Protein AF-A0A7Y5E0G7-F1 (afdb_monomer_lite)

Radius of gyration: 19.45 Å; chains: 1; bounding box: 58×49×56 Å

pLDDT: mean 84.53, std 18.41, range [28.19, 98.31]

Sequence (297 aa):
CSSSSEESAKPGASLRPGVEDSNPAYKGTANENENAFWVAVRNGDDVGRAAAVSKLSADVAADPKNGYSHFLVGANAFMAPSEALRALANGSEPPAPAGGPTLQGVGPSFERALANLTDPFYLGFAGGLLASLELRSGNVAQGGPRLATAARNNAIATGFINVLGDFAAQDAKKALQDEYTLLEHCNGGALDHGGADADAFVAKQNAGTLKQRECYSGYHAPHGSPGLTLILADLHALNGEPAVAKAYYDALTRANDYPTWPLKPLVERRRAGEAATFGQAAAIAGTCGTCHTNALP

Structure (mmCIF, N/CA/C/O backbone):
data_AF-A0A7Y5E0G7-F1
#
_entry.id   AF-A0A7Y5E0G7-F1
#
loop_
_atom_site.group_PDB
_atom_site.id
_atom_site.type_symbol
_atom_site.label_atom_id
_atom_site.label_alt_id
_atom_site.label_comp_id
_atom_site.label_asym_id
_atom_site.label_entity_id
_atom_site.label_seq_id
_atom_site.pdbx_PDB_ins_code
_atom_site.Cartn_x
_atom_site.Cartn_y
_atom_site.Cartn_z
_atom_site.occupancy
_atom_site.B_iso_or_equiv
_atom_site.auth_seq_id
_atom_site.auth_comp_id
_atom_site.auth_asym_id
_atom_site.auth_atom_id
_atom_site.pdbx_PDB_model_num
ATOM 1 N N . CYS A 1 1 ? -38.243 -30.843 -31.686 1.00 40.97 1 CYS A N 1
ATOM 2 C CA . CYS A 1 1 ? -36.813 -31.119 -31.451 1.00 40.97 1 CYS A CA 1
ATOM 3 C C . CYS A 1 1 ? -36.092 -29.796 -31.249 1.00 40.97 1 CYS A C 1
ATOM 5 O O . CYS A 1 1 ? -35.624 -29.215 -32.216 1.00 40.97 1 CYS A O 1
ATOM 7 N N . SER A 1 2 ? -36.073 -29.300 -30.015 1.00 30.58 2 SER A N 1
ATOM 8 C CA . SER A 1 2 ? -35.317 -28.107 -29.635 1.00 30.58 2 SER A CA 1
ATOM 9 C C . SER A 1 2 ? -34.474 -28.511 -28.439 1.00 30.58 2 SER A C 1
ATOM 11 O O . SER A 1 2 ? -34.998 -28.727 -27.351 1.00 30.58 2 SER A O 1
ATOM 13 N N . SER A 1 3 ? -33.192 -28.750 -28.697 1.00 31.69 3 SER A N 1
ATOM 14 C CA . SER A 1 3 ? -32.188 -29.059 -27.689 1.00 31.69 3 SER A CA 1
ATOM 15 C C . SER A 1 3 ? -31.701 -27.752 -27.074 1.00 31.69 3 SER A C 1
ATOM 17 O O . SER A 1 3 ? -30.876 -27.056 -27.665 1.00 31.69 3 SER A O 1
ATOM 19 N N . SER A 1 4 ? -32.226 -27.419 -25.902 1.00 31.28 4 SER A N 1
ATOM 20 C CA . SER A 1 4 ? -31.629 -26.425 -25.015 1.00 31.28 4 SER A CA 1
ATOM 21 C C . SER A 1 4 ? -30.492 -27.111 -24.263 1.00 31.28 4 SER A C 1
ATOM 23 O O . SER A 1 4 ? -30.737 -27.915 -23.367 1.00 31.28 4 SER A O 1
ATOM 25 N N . SER A 1 5 ? -29.251 -26.856 -24.666 1.00 31.83 5 SER A N 1
ATOM 26 C CA . SER A 1 5 ? -28.075 -27.209 -23.877 1.00 31.83 5 SER A CA 1
ATOM 27 C C . SER A 1 5 ? -27.916 -26.177 -22.763 1.00 31.83 5 SER A C 1
ATOM 29 O O . SER A 1 5 ? -27.402 -25.083 -22.994 1.00 31.83 5 SER A O 1
ATOM 31 N N . GLU A 1 6 ? -28.394 -26.521 -21.568 1.00 31.77 6 GLU A N 1
ATOM 32 C CA . GLU A 1 6 ? -27.969 -25.883 -20.324 1.00 31.77 6 GLU A CA 1
ATOM 33 C C . GLU A 1 6 ? -26.486 -26.198 -20.121 1.00 31.77 6 GLU A C 1
ATOM 35 O O . GLU A 1 6 ? -26.098 -27.284 -19.688 1.00 31.77 6 GLU A O 1
ATOM 40 N N . GLU A 1 7 ? -25.638 -25.245 -20.492 1.00 30.62 7 GLU A N 1
ATOM 41 C CA . GLU A 1 7 ? -24.231 -25.251 -20.131 1.00 30.62 7 GLU A CA 1
ATOM 42 C C . GLU A 1 7 ? -24.148 -24.856 -18.653 1.00 30.62 7 GLU A C 1
ATOM 44 O O . GLU A 1 7 ? -24.124 -23.687 -18.273 1.00 30.62 7 GLU A O 1
ATOM 49 N N . SER A 1 8 ? -24.207 -25.869 -17.792 1.00 31.47 8 SER A N 1
ATOM 50 C CA . SER A 1 8 ? -23.965 -25.749 -16.362 1.00 31.47 8 SER A CA 1
ATOM 51 C C . SER A 1 8 ? -22.568 -25.166 -16.138 1.00 31.47 8 SER A C 1
ATOM 53 O O . SER A 1 8 ? -21.565 -25.880 -16.231 1.00 31.47 8 SER A O 1
ATOM 55 N N . ALA A 1 9 ? -22.504 -23.866 -15.847 1.00 32.00 9 ALA A N 1
ATOM 56 C CA . ALA A 1 9 ? -21.306 -23.212 -15.350 1.00 32.00 9 ALA A CA 1
ATOM 57 C C . ALA A 1 9 ? -20.870 -23.929 -14.0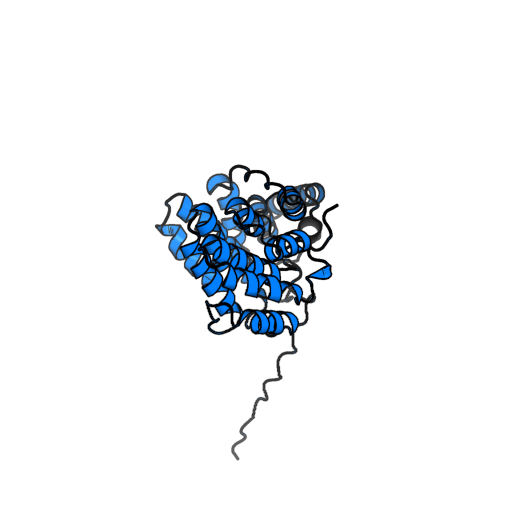66 1.00 32.00 9 ALA A C 1
ATOM 59 O O . ALA A 1 9 ? -21.555 -23.881 -13.041 1.00 32.00 9 ALA A O 1
ATOM 60 N N . LYS A 1 10 ? -19.742 -24.642 -14.131 1.00 29.70 10 LYS A N 1
ATOM 61 C CA . LYS A 1 10 ? -19.104 -25.199 -12.937 1.00 29.70 10 LYS A CA 1
ATOM 62 C C . LYS A 1 10 ? -18.839 -24.047 -11.958 1.00 29.70 10 LYS A C 1
ATOM 64 O O . LYS A 1 10 ? -18.260 -23.046 -12.382 1.00 29.70 10 LYS A O 1
ATOM 69 N N . PRO A 1 11 ? -19.197 -24.177 -10.669 1.00 34.06 11 PRO A N 1
ATOM 70 C CA . PRO A 1 11 ? -18.754 -23.230 -9.659 1.00 34.06 11 PRO A CA 1
ATOM 71 C C . PRO A 1 11 ? -17.226 -23.232 -9.670 1.00 34.06 11 PRO A C 1
ATOM 73 O O . PRO A 1 11 ? -16.612 -24.285 -9.476 1.00 34.06 11 PRO A O 1
ATOM 76 N N . GLY A 1 12 ? -16.616 -22.083 -9.965 1.00 32.66 12 GLY A N 1
ATOM 77 C CA . GLY A 1 12 ? -15.171 -21.918 -9.855 1.00 32.66 12 GLY A CA 1
ATOM 78 C C . GLY A 1 12 ? -14.743 -22.328 -8.450 1.00 32.66 12 GLY A C 1
ATOM 79 O O . GLY A 1 12 ? -15.331 -21.874 -7.468 1.00 32.66 12 GLY A O 1
ATOM 80 N N . ALA A 1 13 ? -13.783 -23.248 -8.357 1.00 32.06 13 ALA A N 1
ATOM 81 C CA . ALA A 1 13 ? -13.246 -23.688 -7.080 1.00 32.06 13 ALA A CA 1
ATOM 82 C C . ALA A 1 13 ? -12.794 -22.463 -6.269 1.00 32.06 13 ALA A C 1
ATOM 84 O O . ALA A 1 13 ? -12.098 -21.594 -6.790 1.00 32.06 13 ALA A O 1
ATOM 85 N N . SER A 1 14 ? -13.221 -22.393 -5.007 1.00 34.00 14 SER A N 1
ATOM 86 C CA . SER A 1 14 ? -12.780 -21.372 -4.057 1.00 34.00 14 SER A CA 1
ATOM 87 C C . SER A 1 14 ? -11.256 -21.434 -3.939 1.00 34.00 14 SER A C 1
ATOM 89 O O . SER A 1 14 ? -10.698 -22.437 -3.487 1.00 34.00 14 SER A O 1
ATOM 91 N N . LEU A 1 15 ? -10.589 -20.380 -4.412 1.00 33.72 15 LEU A N 1
ATOM 92 C CA . LEU A 1 15 ? -9.141 -20.235 -4.335 1.00 33.72 15 LEU A CA 1
ATOM 93 C C . LEU A 1 15 ? -8.769 -19.934 -2.880 1.00 33.72 15 LEU A C 1
ATOM 95 O O . LEU A 1 15 ? -9.130 -18.892 -2.336 1.00 33.72 15 LEU A O 1
ATOM 99 N N . ARG A 1 16 ? -8.078 -20.880 -2.237 1.00 28.19 16 ARG A N 1
ATOM 100 C CA . ARG A 1 16 ? -7.470 -20.696 -0.913 1.00 28.19 16 ARG A CA 1
ATOM 101 C C . ARG A 1 16 ? -6.104 -19.994 -1.024 1.00 28.19 16 ARG A C 1
ATOM 103 O O . ARG A 1 16 ? -5.467 -20.085 -2.072 1.00 28.19 16 ARG A O 1
ATOM 110 N N . PRO A 1 17 ? -5.619 -19.359 0.061 1.00 32.94 17 PRO A N 1
ATOM 111 C CA . PRO A 1 17 ? -4.359 -18.616 0.071 1.00 32.94 17 PRO A CA 1
ATOM 112 C C . PRO A 1 17 ? -3.142 -19.508 -0.198 1.00 32.94 17 PRO A C 1
ATOM 114 O O . PRO A 1 17 ? -3.020 -20.588 0.381 1.00 32.94 17 PRO A O 1
ATOM 117 N N . GLY A 1 18 ? -2.216 -19.017 -1.027 1.00 36.19 18 GLY A N 1
ATOM 118 C CA . GLY A 1 18 ? -0.882 -19.602 -1.208 1.00 36.19 18 GLY A CA 1
ATOM 119 C C . GLY A 1 18 ? -0.670 -20.444 -2.468 1.00 36.19 18 GLY A C 1
ATOM 120 O O . GLY A 1 18 ? 0.397 -21.035 -2.607 1.00 36.19 18 GLY A O 1
ATOM 121 N N . VAL A 1 19 ? -1.631 -20.496 -3.392 1.00 35.94 19 VAL A N 1
ATOM 122 C CA . VAL A 1 19 ? -1.487 -21.251 -4.644 1.00 35.94 19 VAL A CA 1
ATOM 123 C C . VAL A 1 19 ? -1.856 -20.337 -5.816 1.00 35.94 19 VAL A C 1
ATOM 125 O O . VAL A 1 19 ? -2.995 -19.901 -5.924 1.00 35.94 19 VAL A O 1
ATOM 128 N N . GLU A 1 20 ? -0.860 -20.046 -6.661 1.00 45.62 20 GLU A N 1
ATOM 129 C CA . GLU A 1 20 ? -0.993 -19.483 -8.018 1.00 45.62 20 GLU A CA 1
ATOM 130 C C . GLU A 1 20 ? -1.341 -17.983 -8.155 1.00 45.62 20 GLU A C 1
ATOM 132 O O . GLU A 1 20 ? -2.314 -17.609 -8.807 1.00 45.62 20 GLU A O 1
ATOM 137 N N . ASP A 1 21 ? -0.448 -17.091 -7.700 1.00 43.22 21 ASP A N 1
ATOM 138 C CA . ASP A 1 21 ? -0.336 -15.764 -8.351 1.00 43.22 21 ASP A CA 1
ATOM 139 C C . ASP A 1 21 ? 0.195 -15.888 -9.800 1.00 43.22 21 ASP A C 1
ATOM 141 O O . ASP A 1 21 ? 0.066 -14.971 -10.605 1.00 43.22 21 ASP A O 1
ATOM 145 N N . SER A 1 22 ? 0.723 -17.054 -10.180 1.00 40.03 22 SER A N 1
ATOM 146 C CA . SER A 1 22 ? 1.105 -17.404 -11.544 1.00 40.03 22 SER A CA 1
ATOM 147 C C . SER A 1 22 ? 0.057 -18.310 -12.189 1.00 40.03 22 SER A C 1
ATOM 149 O O . SER A 1 22 ? 0.228 -19.525 -12.285 1.00 40.03 22 SER A O 1
ATOM 151 N N . ASN A 1 23 ? -1.022 -17.728 -12.717 1.00 41.25 23 ASN A N 1
ATOM 152 C CA . ASN A 1 23 ? -1.703 -18.407 -13.819 1.00 41.25 23 ASN A CA 1
ATOM 153 C C . ASN A 1 23 ? -0.633 -18.660 -14.905 1.00 41.25 23 ASN A C 1
ATOM 155 O O . ASN A 1 23 ? -0.034 -17.690 -15.378 1.00 41.25 23 ASN A O 1
ATOM 159 N N . PRO A 1 24 ? -0.386 -19.912 -15.329 1.00 40.03 24 PRO A N 1
ATOM 160 C CA . PRO A 1 24 ? 0.616 -20.219 -16.350 1.00 40.03 24 PRO A CA 1
ATOM 161 C C . PRO A 1 24 ? 0.327 -19.552 -17.710 1.00 40.03 24 PRO A C 1
ATOM 163 O O . PRO A 1 24 ? 1.183 -19.560 -18.592 1.00 40.03 24 PRO A O 1
ATOM 166 N N . ALA A 1 25 ? -0.864 -18.968 -17.894 1.00 40.19 25 ALA A N 1
ATOM 167 C CA . ALA A 1 25 ? -1.229 -18.170 -19.059 1.00 40.19 25 ALA A CA 1
ATOM 168 C C . ALA A 1 25 ? -0.694 -16.723 -19.042 1.00 40.19 25 ALA A C 1
ATOM 170 O O . ALA A 1 25 ? -0.706 -16.077 -20.093 1.00 40.19 25 ALA A O 1
ATOM 171 N N . TYR A 1 26 ? -0.237 -16.192 -17.901 1.00 43.31 26 TYR A N 1
ATOM 172 C CA . TYR A 1 26 ? 0.375 -14.861 -17.855 1.00 43.31 26 TYR A CA 1
ATOM 173 C C . TYR A 1 26 ? 1.854 -14.967 -18.238 1.00 43.31 26 TYR A C 1
ATOM 175 O O . TYR A 1 26 ? 2.610 -15.756 -17.674 1.00 43.31 26 TYR A O 1
ATOM 183 N N . LYS A 1 27 ? 2.268 -14.214 -19.268 1.00 33.19 27 LYS A N 1
ATOM 184 C CA . LYS A 1 27 ? 3.644 -14.270 -19.770 1.00 33.19 27 LYS A CA 1
ATOM 185 C C . LYS A 1 27 ? 4.561 -13.543 -18.803 1.00 33.19 27 LYS A C 1
ATOM 187 O O . LYS A 1 27 ? 4.462 -12.325 -18.700 1.00 33.19 27 LYS A O 1
ATOM 192 N N . GLY A 1 28 ? 5.468 -14.311 -18.212 1.00 38.25 28 GLY A N 1
ATOM 193 C CA . GLY A 1 28 ? 6.559 -13.901 -17.339 1.00 38.25 28 GLY A CA 1
ATOM 194 C C . GLY A 1 28 ? 7.007 -15.118 -16.555 1.00 38.25 28 GLY A C 1
ATOM 195 O O . GLY A 1 28 ? 6.319 -15.538 -15.632 1.00 38.25 28 GLY A O 1
ATOM 196 N N . THR A 1 29 ? 8.090 -15.768 -16.967 1.00 41.09 29 THR A N 1
ATOM 197 C CA . THR A 1 29 ? 8.621 -16.887 -16.189 1.00 41.09 29 THR A CA 1
ATOM 198 C C . THR A 1 29 ? 9.188 -16.297 -14.909 1.00 41.09 29 THR A C 1
ATOM 200 O O . THR A 1 29 ? 10.261 -15.704 -14.977 1.00 41.09 29 THR A O 1
ATOM 203 N N . ALA A 1 30 ? 8.487 -16.448 -13.780 1.00 53.97 30 ALA A N 1
ATOM 204 C CA . ALA A 1 30 ? 9.026 -16.068 -12.481 1.00 53.97 30 ALA A CA 1
ATOM 205 C C . ALA A 1 30 ? 10.389 -16.746 -12.319 1.00 53.97 30 ALA A C 1
ATOM 207 O O . ALA A 1 30 ? 10.479 -17.973 -12.197 1.00 53.97 30 ALA A O 1
ATOM 208 N N . ASN A 1 31 ? 11.454 -15.959 -12.435 1.00 71.19 31 ASN A N 1
ATOM 209 C CA . ASN A 1 31 ? 12.806 -16.479 -12.376 1.00 71.19 31 ASN A CA 1
ATOM 210 C C . ASN A 1 31 ? 13.272 -16.536 -10.911 1.00 71.19 31 ASN A C 1
ATOM 212 O O . ASN A 1 31 ? 12.632 -16.006 -9.997 1.00 71.19 31 ASN A O 1
ATOM 216 N N . GLU A 1 32 ? 14.390 -17.211 -10.659 1.00 84.38 32 GLU A N 1
ATOM 217 C CA . GLU A 1 32 ? 14.918 -17.368 -9.299 1.00 84.38 32 GLU A CA 1
ATOM 218 C C . GLU A 1 32 ? 15.175 -16.029 -8.581 1.00 84.38 32 GLU A C 1
ATOM 220 O O . GLU A 1 32 ? 15.053 -15.956 -7.356 1.00 84.38 32 GLU A O 1
ATOM 225 N N . ASN A 1 33 ? 15.471 -14.960 -9.330 1.00 88.56 33 ASN A N 1
ATOM 226 C CA . ASN A 1 33 ? 15.770 -13.636 -8.792 1.00 88.56 33 ASN A CA 1
ATOM 227 C C . ASN A 1 33 ? 14.502 -12.908 -8.337 1.00 88.56 33 ASN A C 1
ATOM 229 O O . ASN A 1 33 ? 14.512 -12.280 -7.278 1.00 88.56 33 ASN A O 1
ATOM 233 N N . GLU A 1 34 ? 13.399 -13.036 -9.078 1.00 87.00 34 GLU A N 1
ATOM 234 C CA . GLU A 1 34 ? 12.088 -12.520 -8.667 1.00 87.00 34 GLU A CA 1
ATOM 235 C C . GLU A 1 34 ? 11.616 -13.198 -7.379 1.00 87.00 34 GLU A C 1
ATOM 237 O O . GLU A 1 34 ? 11.171 -12.542 -6.435 1.00 87.00 34 GLU A O 1
ATOM 242 N N . ASN A 1 35 ? 11.775 -14.521 -7.303 1.00 84.06 35 ASN A N 1
ATOM 243 C CA . ASN A 1 35 ? 11.440 -15.266 -6.100 1.00 84.06 35 ASN A CA 1
ATOM 244 C C . ASN A 1 35 ? 12.308 -14.836 -4.907 1.00 84.06 35 ASN A C 1
ATOM 246 O O . ASN A 1 35 ? 11.783 -14.594 -3.820 1.00 84.06 35 ASN A O 1
ATOM 250 N N . ALA A 1 36 ? 13.623 -14.696 -5.109 1.00 87.69 36 ALA A N 1
ATOM 251 C CA . ALA A 1 36 ? 14.543 -14.221 -4.078 1.00 87.69 36 ALA A CA 1
ATOM 252 C C . ALA A 1 36 ? 14.176 -12.814 -3.580 1.00 87.69 36 ALA A C 1
ATOM 254 O O . ALA A 1 36 ? 14.232 -12.562 -2.376 1.00 87.69 36 ALA A O 1
ATOM 255 N N . PHE A 1 37 ? 13.749 -11.924 -4.480 1.00 90.88 37 PHE A N 1
ATOM 256 C CA . PHE A 1 37 ? 13.280 -10.587 -4.128 1.00 90.88 37 PHE A CA 1
ATOM 257 C C . PHE A 1 37 ? 12.079 -10.646 -3.183 1.00 90.88 37 PHE A C 1
ATOM 259 O O . PHE A 1 37 ? 12.126 -10.073 -2.095 1.00 90.88 37 PHE A O 1
ATOM 266 N N . TRP A 1 38 ? 11.025 -11.378 -3.552 1.00 86.25 38 TRP A N 1
ATOM 267 C CA . TRP A 1 38 ? 9.823 -11.464 -2.722 1.00 86.25 38 TRP A CA 1
ATOM 268 C C . TRP A 1 38 ? 10.070 -12.185 -1.400 1.00 86.25 38 TRP A C 1
ATOM 270 O O . TRP A 1 38 ? 9.574 -11.738 -0.372 1.00 86.25 38 TRP A O 1
ATOM 280 N N . VAL A 1 39 ? 10.880 -13.248 -1.385 1.00 85.25 39 VAL A N 1
ATOM 281 C CA . VAL A 1 39 ? 11.303 -13.901 -0.135 1.00 85.25 39 VAL A CA 1
ATOM 282 C C . VAL A 1 39 ? 11.994 -12.901 0.792 1.00 85.25 39 VAL A C 1
ATOM 284 O O . VAL A 1 39 ? 11.659 -12.840 1.974 1.00 85.25 39 VAL A O 1
ATOM 287 N N . ALA A 1 40 ? 12.917 -12.093 0.269 1.00 88.75 40 ALA A N 1
ATOM 288 C CA . ALA A 1 40 ? 13.620 -11.101 1.070 1.00 88.75 40 ALA A CA 1
ATOM 289 C C . ALA A 1 40 ? 12.685 -9.999 1.591 1.00 88.75 40 ALA A C 1
ATOM 291 O O . ALA A 1 40 ? 12.749 -9.661 2.773 1.00 88.75 40 ALA A O 1
ATOM 292 N N . VAL A 1 41 ? 11.768 -9.501 0.749 1.00 86.50 41 VAL A N 1
ATOM 293 C CA . VAL A 1 41 ? 10.724 -8.546 1.156 1.00 86.50 41 VAL A CA 1
ATOM 294 C C . VAL A 1 41 ? 9.896 -9.115 2.305 1.00 86.50 41 VAL A C 1
ATOM 296 O O . VAL A 1 41 ? 9.757 -8.453 3.323 1.00 86.50 41 VAL A O 1
ATOM 299 N N . ARG A 1 42 ? 9.394 -10.350 2.191 1.00 84.62 42 ARG A N 1
ATOM 300 C CA . ARG A 1 42 ? 8.551 -10.954 3.234 1.00 84.62 42 ARG A CA 1
ATOM 301 C C . ARG A 1 42 ? 9.285 -11.215 4.547 1.00 84.62 42 ARG A C 1
ATOM 303 O O . ARG A 1 42 ? 8.666 -11.225 5.609 1.00 84.62 42 ARG A O 1
ATOM 310 N N . ASN A 1 43 ? 10.588 -11.455 4.475 1.00 84.19 43 ASN A N 1
ATOM 311 C CA . ASN A 1 43 ? 11.415 -11.742 5.641 1.00 84.19 43 ASN A CA 1
ATOM 312 C C . ASN A 1 43 ? 11.979 -10.478 6.306 1.00 84.19 43 ASN A C 1
ATOM 314 O O . ASN A 1 43 ? 12.699 -10.599 7.296 1.00 84.19 43 ASN A O 1
ATOM 318 N N . GLY A 1 44 ? 11.710 -9.288 5.761 1.00 85.50 44 GLY A N 1
ATOM 319 C CA . GLY A 1 44 ? 12.366 -8.060 6.200 1.00 85.50 44 GLY A CA 1
ATOM 320 C C . GLY A 1 44 ? 13.897 -8.105 6.053 1.00 85.50 44 GLY A C 1
ATOM 321 O O . GLY A 1 44 ? 14.624 -7.515 6.860 1.00 85.50 44 GLY A O 1
ATOM 322 N N . ASP A 1 45 ? 14.396 -8.858 5.066 1.00 89.50 45 ASP A N 1
ATOM 323 C CA . ASP A 1 45 ? 15.821 -9.048 4.781 1.00 89.50 45 ASP A CA 1
ATOM 324 C C . ASP A 1 45 ? 16.295 -8.005 3.762 1.00 89.50 45 ASP A C 1
ATOM 326 O O . ASP A 1 45 ? 16.344 -8.243 2.553 1.00 89.50 45 ASP A O 1
ATOM 330 N N . ASP A 1 46 ? 16.639 -6.814 4.255 1.00 90.19 46 ASP A N 1
ATOM 331 C CA . ASP A 1 46 ? 17.085 -5.705 3.404 1.00 90.19 46 ASP A CA 1
ATOM 332 C C . ASP A 1 46 ? 18.370 -6.040 2.617 1.00 90.19 46 ASP A C 1
ATOM 334 O O . ASP A 1 46 ? 18.532 -5.580 1.483 1.00 90.19 46 ASP A O 1
ATOM 338 N N . VAL A 1 47 ? 19.256 -6.882 3.169 1.00 94.00 47 VAL A N 1
ATOM 339 C CA . VAL A 1 47 ? 20.493 -7.326 2.500 1.00 94.00 47 VAL A CA 1
ATOM 340 C C . VAL A 1 47 ? 20.166 -8.290 1.363 1.00 94.00 47 VAL A C 1
ATOM 342 O O . VAL A 1 47 ? 20.627 -8.095 0.235 1.00 94.00 47 VAL A O 1
ATOM 345 N N . GLY A 1 48 ? 19.332 -9.298 1.627 1.00 94.06 48 GLY A N 1
ATOM 346 C CA . GLY A 1 48 ? 18.838 -10.225 0.613 1.00 94.06 48 GLY A CA 1
ATOM 347 C C . GLY A 1 48 ? 18.056 -9.513 -0.489 1.00 94.06 48 GLY A C 1
ATOM 348 O O . GLY A 1 48 ? 18.241 -9.817 -1.669 1.00 94.06 48 GLY A O 1
ATOM 349 N N . ARG A 1 49 ? 17.257 -8.499 -0.135 1.00 92.75 49 ARG A N 1
ATOM 350 C CA . ARG A 1 49 ? 16.498 -7.687 -1.095 1.00 92.75 49 ARG A CA 1
ATOM 351 C C . ARG A 1 49 ? 17.438 -6.911 -2.011 1.00 92.75 49 ARG A C 1
ATOM 353 O O . ARG A 1 49 ? 17.280 -6.976 -3.227 1.00 92.75 49 ARG A O 1
ATOM 360 N N . ALA A 1 50 ? 18.455 -6.246 -1.460 1.00 95.00 50 ALA A N 1
ATOM 361 C CA . ALA A 1 50 ? 19.466 -5.549 -2.256 1.00 95.00 50 ALA A CA 1
ATOM 362 C C . ALA A 1 50 ? 20.233 -6.506 -3.190 1.00 95.00 50 ALA A C 1
ATOM 364 O O . ALA A 1 50 ? 20.457 -6.188 -4.361 1.00 95.00 50 ALA A O 1
ATOM 365 N N . ALA A 1 51 ? 20.582 -7.703 -2.707 1.00 96.88 51 ALA A N 1
ATOM 366 C CA . ALA A 1 51 ? 21.222 -8.731 -3.524 1.00 96.88 51 ALA A CA 1
ATOM 367 C C . ALA A 1 51 ? 20.312 -9.207 -4.671 1.00 96.88 51 ALA A C 1
ATOM 369 O O . ALA A 1 51 ? 20.774 -9.330 -5.807 1.00 96.88 51 ALA A O 1
ATOM 370 N N . ALA A 1 52 ? 19.021 -9.422 -4.408 1.00 95.38 52 ALA A N 1
ATOM 371 C CA . ALA A 1 52 ? 18.047 -9.796 -5.429 1.00 95.38 52 ALA A CA 1
ATOM 372 C C . ALA A 1 52 ? 17.862 -8.691 -6.484 1.00 95.38 52 ALA A C 1
ATOM 374 O O . ALA A 1 52 ? 17.882 -8.985 -7.676 1.00 95.38 52 ALA A O 1
ATOM 375 N N . VAL A 1 53 ? 17.782 -7.416 -6.081 1.00 96.19 53 VAL A N 1
ATOM 376 C CA . VAL A 1 53 ? 17.693 -6.269 -7.010 1.00 96.19 53 VAL A CA 1
ATOM 377 C C . VAL A 1 53 ? 18.923 -6.165 -7.914 1.00 96.19 53 VAL A C 1
ATOM 379 O O . VAL A 1 53 ? 18.788 -5.860 -9.100 1.00 96.19 53 VAL A O 1
ATOM 382 N N . SER A 1 54 ? 20.117 -6.454 -7.389 1.00 97.69 54 SER A N 1
ATOM 383 C CA . SER A 1 54 ? 21.345 -6.496 -8.194 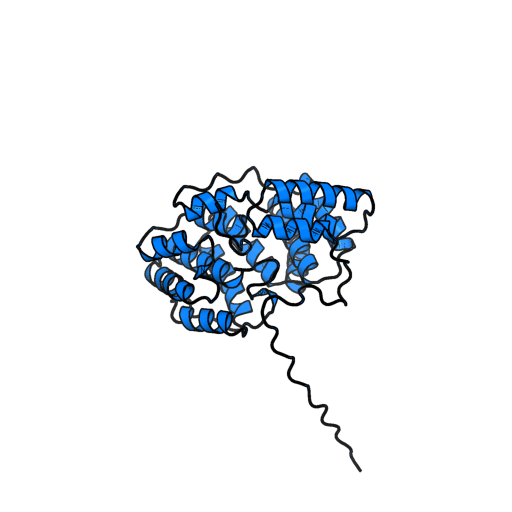1.00 97.69 54 SER A CA 1
ATOM 384 C C . SER A 1 54 ? 21.257 -7.554 -9.300 1.00 97.69 54 SER A C 1
ATOM 386 O O . SER A 1 54 ? 21.550 -7.271 -10.463 1.00 97.69 54 SER A O 1
ATOM 388 N N . LYS A 1 55 ? 20.753 -8.751 -8.972 1.00 97.00 55 LYS A N 1
ATOM 389 C CA . LYS A 1 55 ? 20.535 -9.817 -9.958 1.00 97.00 55 LYS A CA 1
ATOM 390 C C . LYS A 1 55 ? 19.430 -9.473 -10.961 1.00 97.00 55 LYS A C 1
ATOM 392 O O . LYS A 1 55 ? 19.640 -9.634 -12.155 1.00 97.00 55 LYS A O 1
ATOM 397 N N . LEU A 1 56 ? 18.309 -8.904 -10.513 1.00 95.38 56 LEU A N 1
ATOM 398 C CA . LEU A 1 56 ? 17.240 -8.425 -11.402 1.00 95.38 56 LEU A CA 1
ATOM 399 C C . LEU A 1 56 ? 17.741 -7.338 -12.368 1.00 95.38 56 LEU A C 1
ATOM 401 O O . LEU A 1 56 ? 17.340 -7.298 -13.528 1.00 95.38 56 LEU A O 1
ATOM 405 N N . SER A 1 57 ? 18.655 -6.475 -11.922 1.00 96.75 57 SER A N 1
ATOM 406 C CA . SER A 1 57 ? 19.298 -5.480 -12.791 1.00 96.75 57 SER A CA 1
ATOM 407 C C . SER A 1 57 ? 20.200 -6.135 -13.843 1.00 96.75 57 SER A C 1
ATOM 409 O O . SER A 1 57 ? 20.242 -5.678 -14.985 1.00 96.75 57 SER A O 1
ATOM 411 N N . ALA A 1 58 ? 20.890 -7.225 -13.490 1.00 97.00 58 ALA A N 1
ATOM 412 C CA . ALA A 1 58 ? 21.639 -8.029 -14.453 1.00 97.00 58 ALA A CA 1
ATOM 413 C C . ALA A 1 58 ? 20.707 -8.731 -15.458 1.00 97.00 58 ALA A C 1
ATOM 415 O O . ALA A 1 58 ? 21.019 -8.745 -16.648 1.00 97.00 58 ALA A O 1
ATOM 416 N N . ASP A 1 59 ? 19.540 -9.217 -15.019 1.00 93.50 59 ASP A N 1
ATOM 417 C CA . ASP A 1 59 ? 18.517 -9.777 -15.912 1.00 93.50 59 ASP A CA 1
ATOM 418 C C . ASP A 1 59 ? 18.030 -8.733 -16.924 1.00 93.50 59 ASP A C 1
ATOM 420 O O . ASP A 1 59 ? 17.934 -9.035 -18.108 1.00 93.50 59 ASP A O 1
ATOM 424 N N . VAL A 1 60 ? 17.785 -7.492 -16.486 1.00 94.81 60 VAL A N 1
ATOM 425 C CA . VAL A 1 60 ? 17.417 -6.371 -17.371 1.00 94.81 60 VAL A CA 1
ATOM 426 C C . VAL A 1 60 ? 18.516 -6.070 -18.395 1.00 94.81 60 VAL A C 1
ATOM 428 O O . VAL A 1 60 ? 18.223 -5.773 -19.553 1.00 94.81 60 VAL A O 1
ATOM 431 N N . ALA A 1 61 ? 19.786 -6.128 -17.987 1.00 95.88 61 ALA A N 1
ATOM 432 C CA . ALA A 1 61 ? 20.907 -5.899 -18.895 1.00 95.88 61 ALA A CA 1
ATOM 433 C C . ALA A 1 61 ? 21.059 -7.028 -19.930 1.00 95.88 61 ALA A C 1
ATOM 435 O O . ALA A 1 61 ? 21.409 -6.759 -21.079 1.00 95.88 61 ALA A O 1
ATOM 436 N N . ALA A 1 62 ? 20.795 -8.275 -19.530 1.00 95.06 62 ALA A N 1
ATOM 437 C CA . ALA A 1 62 ? 20.873 -9.449 -20.396 1.00 95.06 62 ALA A CA 1
ATOM 438 C C . ALA A 1 62 ? 19.666 -9.568 -21.342 1.00 95.06 62 ALA A C 1
ATOM 440 O O . ALA A 1 62 ? 19.833 -9.897 -22.517 1.00 95.06 62 ALA A O 1
ATOM 441 N N . ASP A 1 63 ? 18.465 -9.270 -20.847 1.00 93.75 63 ASP A N 1
ATOM 442 C CA . ASP A 1 63 ? 17.222 -9.237 -21.610 1.00 93.75 63 ASP A CA 1
ATOM 443 C C . ASP A 1 63 ? 16.421 -7.956 -21.305 1.00 93.75 63 ASP A C 1
ATOM 445 O O . ASP A 1 63 ? 15.590 -7.923 -20.391 1.00 93.75 63 ASP A O 1
ATOM 449 N N . PRO A 1 64 ? 16.585 -6.904 -22.129 1.00 93.25 64 PRO A N 1
ATOM 450 C CA . PRO A 1 64 ? 15.830 -5.658 -21.992 1.00 93.25 64 PRO A CA 1
ATOM 451 C C . PRO A 1 64 ? 14.313 -5.790 -22.215 1.00 93.25 64 PRO A C 1
ATOM 453 O O . PRO A 1 64 ? 13.589 -4.797 -22.112 1.00 93.25 64 PRO A O 1
ATOM 456 N N . LYS A 1 65 ? 13.815 -6.974 -22.598 1.00 92.94 65 LYS A N 1
ATOM 457 C CA . LYS A 1 65 ? 12.380 -7.271 -22.705 1.00 92.94 65 LYS A CA 1
ATOM 458 C C . LYS A 1 65 ? 11.833 -7.967 -21.463 1.00 92.94 65 LYS A C 1
ATOM 460 O O . LYS A 1 65 ? 10.629 -8.216 -21.410 1.00 92.94 65 LYS A O 1
ATOM 465 N N . ASN A 1 66 ? 12.656 -8.244 -20.452 1.00 90.19 66 ASN A N 1
ATOM 466 C CA . ASN A 1 66 ? 12.179 -8.808 -19.198 1.00 90.19 66 ASN A CA 1
ATOM 467 C C . ASN A 1 66 ? 11.389 -7.754 -18.394 1.00 90.19 66 ASN A C 1
ATOM 469 O O . ASN A 1 66 ? 11.931 -7.005 -17.575 1.00 90.19 66 ASN A O 1
ATOM 473 N N . GLY A 1 67 ? 10.081 -7.687 -18.657 1.00 91.44 67 GLY A N 1
ATOM 474 C CA . GLY A 1 67 ? 9.172 -6.721 -18.041 1.00 91.44 67 GLY A CA 1
ATOM 475 C C . GLY A 1 67 ? 9.048 -6.864 -16.521 1.00 91.44 67 GLY A C 1
ATOM 476 O O . GLY A 1 67 ? 8.879 -5.854 -15.839 1.00 91.44 67 GLY A O 1
ATOM 477 N N . TYR A 1 68 ? 9.184 -8.079 -15.984 1.00 89.75 68 TYR A N 1
ATOM 478 C CA . TYR A 1 68 ? 9.093 -8.342 -14.544 1.00 89.75 68 TYR A CA 1
ATOM 479 C C . TYR A 1 68 ? 10.313 -7.809 -13.802 1.00 89.75 68 TYR A C 1
ATOM 481 O O . TYR A 1 68 ? 10.157 -7.063 -12.834 1.00 89.75 68 TYR A O 1
ATOM 489 N N . SER A 1 69 ? 11.522 -8.082 -14.298 1.00 93.06 69 SER A N 1
ATOM 490 C CA . SER A 1 69 ? 12.737 -7.518 -13.702 1.00 93.06 69 SER A CA 1
ATOM 491 C C . SER A 1 69 ? 12.748 -5.992 -13.786 1.00 93.06 69 SER A C 1
ATOM 493 O O . SER A 1 69 ? 13.075 -5.327 -12.803 1.00 93.06 69 SER A O 1
ATOM 495 N N . HIS A 1 70 ?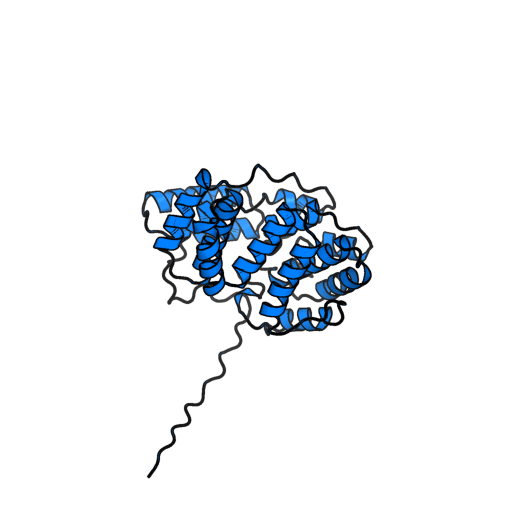 12.297 -5.416 -14.907 1.00 95.12 70 HIS A N 1
ATOM 496 C CA . HIS A 1 70 ? 12.100 -3.970 -15.020 1.00 95.12 70 HIS A CA 1
ATOM 497 C C . HIS A 1 70 ? 11.127 -3.423 -13.967 1.00 95.12 70 HIS A C 1
ATOM 499 O O . HIS A 1 70 ? 11.423 -2.411 -13.325 1.00 95.12 70 HIS A O 1
ATOM 505 N N . PHE A 1 71 ? 9.990 -4.094 -13.762 1.00 94.31 71 PHE A N 1
ATOM 506 C CA . PHE A 1 71 ? 9.026 -3.712 -12.737 1.00 94.31 71 PHE A CA 1
ATOM 507 C C . PHE A 1 71 ? 9.634 -3.767 -11.336 1.00 94.31 71 PHE A C 1
ATOM 509 O O . PHE A 1 71 ? 9.569 -2.767 -10.629 1.00 94.31 71 PHE A O 1
ATOM 516 N N . LEU A 1 72 ? 10.241 -4.887 -10.935 1.00 93.31 72 LEU A N 1
ATOM 517 C CA . LEU A 1 72 ? 10.744 -5.070 -9.571 1.00 93.31 72 LEU A CA 1
ATOM 518 C C . LEU A 1 72 ? 11.919 -4.141 -9.248 1.00 93.31 72 LEU A C 1
ATOM 520 O O . LEU A 1 72 ? 11.973 -3.596 -8.146 1.00 93.31 72 LEU A O 1
ATOM 524 N N . VAL A 1 73 ? 12.813 -3.885 -10.210 1.00 95.12 73 VAL A N 1
ATOM 525 C CA . VAL A 1 73 ? 13.889 -2.891 -10.049 1.00 95.12 73 VAL A CA 1
ATOM 526 C C . VAL A 1 73 ? 13.306 -1.496 -9.803 1.00 95.12 73 VAL A C 1
ATOM 528 O O . VAL A 1 73 ? 13.763 -0.793 -8.903 1.00 95.12 73 VAL A O 1
ATOM 531 N N . GLY A 1 74 ? 12.276 -1.096 -10.559 1.00 94.62 74 GLY A N 1
ATOM 532 C CA . GLY A 1 74 ? 11.593 0.186 -10.356 1.00 94.62 74 GLY A CA 1
ATOM 533 C C . GLY A 1 74 ? 10.795 0.247 -9.048 1.00 94.62 74 GLY A C 1
ATOM 534 O O . GLY A 1 74 ? 10.897 1.218 -8.299 1.00 94.62 74 GLY A O 1
ATOM 535 N N . ALA A 1 75 ? 10.026 -0.801 -8.749 1.00 91.81 75 ALA A N 1
ATOM 536 C CA . ALA A 1 75 ? 9.158 -0.896 -7.579 1.00 91.81 75 ALA A CA 1
ATOM 537 C C . ALA A 1 75 ? 9.947 -0.926 -6.265 1.00 91.81 75 ALA A C 1
ATOM 539 O O . ALA A 1 75 ? 9.490 -0.354 -5.278 1.00 91.81 75 ALA A O 1
ATOM 540 N N . ASN A 1 76 ? 11.154 -1.506 -6.251 1.00 92.00 76 ASN A N 1
ATOM 541 C CA . ASN A 1 76 ? 12.022 -1.511 -5.072 1.00 92.00 76 ASN A CA 1
ATOM 542 C C . ASN A 1 76 ? 12.279 -0.098 -4.522 1.00 92.00 76 ASN A C 1
ATOM 544 O O . ASN A 1 76 ? 12.352 0.078 -3.312 1.00 92.00 76 ASN A O 1
ATOM 548 N N . ALA A 1 77 ? 12.357 0.921 -5.383 1.00 90.19 77 ALA A N 1
ATOM 549 C CA . ALA A 1 77 ? 12.578 2.300 -4.949 1.00 90.19 77 ALA A CA 1
ATOM 550 C C . ALA A 1 77 ? 11.400 2.905 -4.157 1.00 90.19 77 ALA A C 1
ATOM 552 O O . ALA A 1 77 ? 11.561 3.949 -3.531 1.00 90.19 77 ALA A O 1
ATOM 553 N N . PHE A 1 78 ? 10.223 2.274 -4.188 1.00 87.25 78 PHE A N 1
ATOM 554 C CA . PHE A 1 78 ? 9.049 2.668 -3.401 1.00 87.25 78 PHE A CA 1
ATOM 555 C C . PHE A 1 78 ? 8.925 1.887 -2.096 1.00 87.25 78 PHE A C 1
ATOM 557 O O . PHE A 1 78 ? 8.126 2.262 -1.244 1.00 87.25 78 PHE A O 1
ATOM 564 N N . MET A 1 79 ? 9.681 0.801 -1.937 1.00 85.69 79 MET A N 1
ATOM 565 C CA . MET A 1 79 ? 9.595 -0.039 -0.754 1.00 85.69 79 MET A CA 1
ATOM 566 C C . MET A 1 79 ? 10.539 0.492 0.316 1.00 85.69 79 MET A C 1
ATOM 568 O O . MET A 1 79 ? 11.759 0.474 0.148 1.00 85.69 79 MET A O 1
ATOM 572 N N . ALA A 1 80 ? 9.987 0.929 1.445 1.00 82.31 80 ALA A N 1
ATOM 573 C CA . ALA A 1 80 ? 10.814 1.390 2.551 1.00 82.31 80 ALA A CA 1
ATOM 574 C C . ALA A 1 80 ? 11.696 0.255 3.139 1.00 82.31 80 ALA A C 1
ATOM 576 O O . ALA A 1 80 ? 11.443 -0.939 2.911 1.00 82.31 80 ALA A O 1
ATOM 577 N N . PRO A 1 81 ? 12.773 0.603 3.870 1.00 84.12 81 PRO A N 1
ATOM 578 C CA . PRO A 1 81 ? 13.560 -0.348 4.650 1.00 84.12 81 PRO A CA 1
ATOM 579 C C . PRO A 1 81 ? 12.720 -1.060 5.709 1.00 84.12 81 PRO A C 1
ATOM 581 O O . PRO A 1 81 ? 11.782 -0.489 6.271 1.00 84.12 81 PRO A O 1
ATOM 584 N N . SER A 1 82 ? 13.111 -2.287 6.043 1.00 86.25 82 SER A N 1
ATOM 585 C CA . SER A 1 82 ? 12.423 -3.097 7.057 1.00 86.25 82 SER A CA 1
ATOM 586 C C . SER A 1 82 ? 12.572 -2.508 8.468 1.00 86.25 82 SER A C 1
ATOM 588 O O . SER A 1 82 ? 11.772 -2.790 9.358 1.00 86.25 82 SER A O 1
ATOM 590 N N . GLU A 1 83 ? 13.553 -1.623 8.668 1.00 87.00 83 GLU A N 1
ATOM 591 C CA . GLU A 1 83 ? 13.737 -0.840 9.894 1.00 87.00 83 GLU A CA 1
ATOM 592 C C . GLU A 1 83 ? 12.504 -0.008 10.270 1.00 87.00 83 GLU A C 1
ATOM 594 O O . GLU A 1 83 ? 12.172 0.077 11.450 1.00 87.00 83 GLU A O 1
ATOM 599 N N . ALA A 1 84 ? 11.771 0.545 9.300 1.00 87.31 84 ALA A N 1
ATOM 600 C CA . ALA A 1 84 ? 10.559 1.300 9.605 1.00 87.31 84 ALA A CA 1
ATOM 601 C C . ALA A 1 84 ? 9.456 0.417 10.200 1.00 87.31 84 ALA A C 1
ATOM 603 O O . ALA A 1 84 ? 8.778 0.833 11.136 1.00 87.31 84 ALA A O 1
ATOM 604 N N . LEU A 1 85 ? 9.335 -0.835 9.752 1.00 85.19 85 LEU A N 1
ATOM 605 C CA . LEU A 1 85 ? 8.427 -1.791 10.387 1.00 85.19 85 LEU A CA 1
ATOM 606 C C . LEU A 1 85 ? 8.910 -2.228 11.766 1.00 85.19 85 LEU A C 1
ATOM 608 O O . LEU A 1 85 ? 8.088 -2.363 12.669 1.00 85.19 85 LEU A O 1
ATOM 612 N N . ARG A 1 86 ? 10.225 -2.407 11.959 1.00 87.94 86 ARG A N 1
ATOM 613 C CA . ARG A 1 86 ? 10.791 -2.694 13.289 1.00 87.94 86 ARG A CA 1
ATOM 614 C C . ARG A 1 86 ? 10.492 -1.561 14.265 1.00 87.94 86 ARG A C 1
ATOM 616 O O . ARG A 1 86 ? 10.062 -1.822 15.384 1.00 87.94 86 ARG A O 1
ATOM 623 N N . ALA A 1 87 ? 10.660 -0.312 13.835 1.00 90.88 87 ALA A N 1
ATOM 624 C CA . ALA A 1 87 ? 10.330 0.860 14.636 1.00 90.88 87 ALA A CA 1
ATOM 625 C C . ALA A 1 87 ? 8.841 0.872 15.017 1.00 90.88 87 ALA A C 1
ATOM 627 O O . ALA A 1 87 ? 8.520 0.953 16.203 1.00 90.88 87 ALA A O 1
ATOM 628 N N . LEU A 1 88 ? 7.943 0.669 14.044 1.00 91.12 88 LEU A N 1
ATOM 629 C CA . LEU A 1 88 ? 6.499 0.565 14.278 1.00 91.12 88 LEU A CA 1
ATOM 630 C C . LEU A 1 88 ? 6.144 -0.551 15.269 1.00 91.12 88 LEU A C 1
ATOM 632 O O . LEU A 1 88 ? 5.393 -0.321 16.219 1.00 91.12 88 LEU A O 1
ATOM 636 N N . ALA A 1 89 ? 6.702 -1.750 15.095 1.00 89.06 89 ALA A N 1
ATOM 637 C CA . ALA A 1 89 ? 6.475 -2.875 15.998 1.00 89.06 89 ALA A CA 1
ATOM 638 C C . ALA A 1 89 ? 6.951 -2.558 17.427 1.00 89.06 89 ALA A C 1
ATOM 640 O O . ALA A 1 89 ? 6.240 -2.852 18.389 1.00 89.06 89 ALA A O 1
ATOM 641 N N . ASN A 1 90 ? 8.078 -1.860 17.568 1.00 91.00 90 ASN A N 1
ATOM 642 C CA . ASN A 1 90 ? 8.682 -1.507 18.854 1.00 91.00 90 ASN A CA 1
ATOM 643 C C . ASN A 1 90 ? 8.135 -0.211 19.482 1.00 91.00 90 ASN A C 1
ATOM 645 O O . ASN A 1 90 ? 8.594 0.183 20.552 1.00 91.00 90 ASN A O 1
ATOM 649 N N . GLY A 1 91 ? 7.171 0.463 18.845 1.00 89.12 91 GLY A N 1
ATOM 650 C CA . GLY A 1 91 ? 6.612 1.727 19.348 1.00 89.12 91 GLY A CA 1
ATOM 651 C C . GLY A 1 91 ? 7.583 2.903 19.269 1.00 89.12 91 GLY A C 1
ATOM 652 O O . GLY A 1 91 ? 7.478 3.849 20.042 1.00 89.12 91 GLY A O 1
ATOM 653 N N . SER A 1 92 ? 8.549 2.829 18.357 1.00 90.00 92 SER A N 1
ATOM 654 C CA . SER A 1 92 ? 9.474 3.914 18.041 1.00 90.00 92 SER A CA 1
ATOM 655 C C . SER A 1 92 ? 9.022 4.651 16.782 1.00 90.00 92 SER A C 1
ATOM 657 O O . SER A 1 92 ? 8.299 4.098 15.951 1.00 90.00 92 SER A O 1
ATOM 659 N N . GLU A 1 93 ? 9.463 5.899 16.631 1.00 87.56 93 GLU A N 1
ATOM 660 C CA . GLU A 1 93 ? 9.209 6.661 15.408 1.00 87.56 93 GLU A CA 1
ATOM 661 C C . GLU A 1 93 ? 9.925 5.978 14.228 1.00 87.56 93 GLU A C 1
ATOM 663 O O . GLU A 1 93 ? 11.128 5.708 14.329 1.00 87.56 93 GLU A O 1
ATOM 668 N N . PRO A 1 94 ? 9.223 5.660 13.126 1.00 88.19 94 PRO A N 1
ATOM 669 C CA . PRO A 1 94 ? 9.876 5.136 11.938 1.00 88.19 94 PRO A CA 1
ATOM 670 C C . PRO A 1 94 ? 10.873 6.165 11.381 1.00 88.19 94 PRO A C 1
ATOM 672 O O . PRO A 1 94 ? 10.624 7.371 11.451 1.00 88.19 94 PRO A O 1
ATOM 675 N N . PRO A 1 95 ? 12.005 5.722 10.806 1.00 85.12 95 PRO A N 1
ATOM 676 C CA . PRO A 1 95 ? 12.928 6.628 10.150 1.00 85.12 95 PRO A CA 1
ATOM 677 C C . PRO A 1 95 ? 12.191 7.395 9.052 1.00 85.12 95 PRO A C 1
ATOM 679 O O . PRO A 1 95 ? 11.350 6.839 8.338 1.00 85.12 95 PRO A O 1
ATOM 682 N N . ALA A 1 96 ? 12.526 8.678 8.913 1.00 78.38 96 ALA A N 1
ATOM 683 C CA . ALA A 1 96 ? 11.984 9.492 7.838 1.00 78.38 96 ALA A CA 1
ATOM 684 C C . ALA A 1 96 ? 12.250 8.799 6.487 1.00 78.38 96 ALA A C 1
ATOM 686 O O . ALA A 1 96 ? 13.347 8.262 6.289 1.00 78.38 96 ALA A O 1
ATOM 687 N N . PRO A 1 97 ? 11.288 8.812 5.548 1.00 71.94 97 PRO A N 1
ATOM 688 C CA . PRO A 1 97 ? 11.511 8.250 4.227 1.00 71.94 97 PRO A CA 1
ATOM 689 C C . PRO A 1 97 ? 12.764 8.870 3.600 1.00 71.94 97 PRO A C 1
ATOM 691 O O . PRO A 1 97 ? 12.890 10.096 3.535 1.00 71.94 97 PRO A O 1
ATOM 694 N N . ALA A 1 98 ? 13.690 8.034 3.123 1.00 70.19 98 ALA A N 1
ATOM 695 C CA . ALA A 1 98 ? 14.744 8.513 2.237 1.00 70.19 98 ALA A CA 1
ATOM 696 C C . ALA A 1 98 ? 14.081 9.196 1.030 1.00 70.19 98 ALA A C 1
ATOM 698 O O . ALA A 1 98 ? 13.012 8.755 0.601 1.00 70.19 98 ALA A O 1
ATOM 699 N N . GLY A 1 99 ? 14.680 10.279 0.515 1.00 73.31 99 GLY A N 1
ATOM 700 C CA . GLY A 1 99 ? 14.121 11.053 -0.600 1.00 73.31 99 GLY A CA 1
ATOM 701 C C . GLY A 1 99 ? 13.532 10.132 -1.671 1.00 73.31 99 GLY A C 1
ATOM 702 O O . GLY A 1 99 ? 14.237 9.274 -2.199 1.00 73.31 99 GLY A O 1
ATOM 703 N N . GLY A 1 100 ? 12.219 10.248 -1.895 1.00 81.69 100 GLY A N 1
ATOM 704 C CA . GLY A 1 100 ? 11.457 9.254 -2.649 1.00 81.69 100 GLY A CA 1
ATOM 705 C C . GLY A 1 100 ? 11.891 9.123 -4.115 1.00 81.69 100 GLY A C 1
ATOM 706 O O . GLY A 1 100 ? 12.619 9.973 -4.637 1.00 81.69 100 GLY A O 1
ATOM 707 N N . PRO A 1 101 ? 11.417 8.081 -4.819 1.00 90.00 101 PRO A N 1
ATOM 708 C CA . PRO A 1 101 ? 11.769 7.857 -6.215 1.00 90.00 101 PRO A CA 1
ATOM 709 C C . PRO A 1 101 ? 11.328 9.029 -7.096 1.00 90.00 101 PRO A C 1
ATOM 711 O O . PRO A 1 101 ? 10.256 9.607 -6.901 1.00 90.00 101 PRO A O 1
ATOM 714 N N . THR A 1 102 ? 12.145 9.349 -8.100 1.00 93.00 102 THR A N 1
ATOM 715 C CA . THR A 1 102 ? 11.868 10.399 -9.089 1.00 93.00 102 THR A CA 1
ATOM 716 C C . THR A 1 102 ? 11.487 9.799 -10.435 1.00 93.00 102 THR A C 1
ATOM 718 O O . THR A 1 102 ? 11.887 8.682 -10.775 1.00 93.00 102 THR A O 1
ATOM 721 N N . LEU A 1 103 ? 10.741 10.562 -11.239 1.00 94.50 103 LEU A N 1
ATOM 722 C CA . LEU A 1 103 ? 10.360 10.142 -12.589 1.00 94.50 103 LEU A CA 1
ATOM 723 C C . LEU A 1 103 ? 11.595 9.822 -13.445 1.00 94.50 103 LEU A C 1
ATOM 725 O O . LEU A 1 103 ? 11.604 8.837 -14.171 1.00 94.50 103 LEU A O 1
ATOM 729 N N . GLN A 1 104 ? 12.661 10.614 -13.320 1.00 95.62 104 GLN A N 1
ATOM 730 C CA . GLN A 1 104 ? 13.913 10.402 -14.045 1.00 95.62 104 GLN A CA 1
ATOM 731 C C . GLN A 1 104 ? 14.648 9.141 -13.572 1.00 95.62 104 GLN A C 1
ATOM 733 O O . GLN A 1 104 ? 15.250 8.454 -14.392 1.00 95.62 104 GLN A O 1
ATOM 738 N N . GLY A 1 105 ? 14.598 8.837 -12.271 1.00 94.88 105 GLY A N 1
ATOM 739 C CA . GLY A 1 105 ? 15.322 7.712 -11.681 1.00 94.88 105 GLY A CA 1
ATOM 740 C C . GLY A 1 105 ? 14.726 6.346 -12.021 1.00 94.88 105 GLY A C 1
ATOM 741 O O . GLY A 1 105 ? 15.471 5.423 -12.333 1.00 94.88 105 GLY A O 1
ATOM 742 N N . VAL A 1 106 ? 13.396 6.207 -11.982 1.00 96.12 106 VAL A N 1
ATOM 743 C CA . VAL A 1 106 ? 12.727 4.897 -12.156 1.00 96.12 106 VAL A CA 1
ATOM 744 C C . VAL A 1 106 ? 11.717 4.843 -13.301 1.00 96.12 106 VAL A C 1
ATOM 746 O O . VAL A 1 106 ? 11.303 3.754 -13.695 1.00 96.12 106 VAL A O 1
ATOM 749 N N . GLY A 1 107 ? 11.341 5.988 -13.878 1.00 96.56 107 GLY A N 1
ATOM 750 C CA . GLY A 1 107 ? 10.392 6.058 -14.991 1.00 96.56 107 GLY A CA 1
ATOM 751 C C . GLY A 1 107 ? 10.775 5.182 -16.187 1.00 96.56 107 GLY A C 1
ATOM 752 O O . GLY A 1 107 ? 9.926 4.412 -16.636 1.00 96.56 107 GLY A O 1
ATOM 753 N N . PRO A 1 108 ? 12.040 5.190 -16.660 1.00 97.31 108 PRO A N 1
ATOM 754 C CA . PRO A 1 108 ? 12.463 4.317 -17.754 1.00 97.31 108 PRO A CA 1
ATOM 755 C C . PRO A 1 108 ? 12.228 2.825 -17.483 1.00 97.31 108 PRO A C 1
ATOM 757 O O . PRO A 1 108 ? 11.845 2.095 -18.397 1.00 97.31 108 PRO A O 1
ATOM 760 N N . SER A 1 109 ? 12.409 2.367 -16.239 1.00 96.69 109 SER A N 1
ATOM 761 C CA . SER A 1 109 ? 12.141 0.976 -15.860 1.00 96.69 109 SER A CA 1
ATOM 762 C C . SER A 1 109 ? 10.655 0.646 -15.953 1.00 96.69 109 SER A C 1
ATOM 764 O O . SER A 1 109 ? 10.303 -0.382 -16.523 1.00 96.69 109 SER A O 1
ATOM 766 N N . PHE A 1 110 ? 9.766 1.525 -15.484 1.00 97.25 110 PHE A N 1
ATOM 767 C CA . PHE A 1 110 ? 8.326 1.284 -15.600 1.00 97.25 110 PHE A CA 1
ATOM 768 C C . PHE A 1 110 ? 7.808 1.369 -17.036 1.00 97.25 110 PHE A C 1
ATOM 770 O O . PHE A 1 110 ? 6.956 0.567 -17.401 1.00 97.25 110 PHE A O 1
ATOM 777 N N . GLU A 1 111 ? 8.336 2.261 -17.877 1.00 97.12 111 GLU A N 1
ATOM 778 C CA . GLU A 1 111 ? 7.977 2.288 -19.304 1.00 97.12 111 GLU A CA 1
ATOM 779 C C . GLU A 1 111 ? 8.347 0.971 -19.995 1.00 97.12 111 GLU A C 1
ATOM 781 O O . GLU A 1 111 ? 7.563 0.406 -20.761 1.00 97.12 111 GLU A O 1
ATOM 786 N N . ARG A 1 112 ? 9.533 0.433 -19.685 1.00 96.69 112 ARG A N 1
ATOM 787 C CA . ARG A 1 112 ? 9.966 -0.875 -20.191 1.00 96.69 112 ARG A CA 1
ATOM 788 C C . ARG A 1 112 ? 9.133 -2.017 -19.628 1.00 96.69 112 ARG A C 1
ATOM 790 O O . ARG A 1 112 ? 8.807 -2.933 -20.381 1.00 96.69 112 ARG A O 1
ATOM 797 N N . ALA A 1 113 ? 8.763 -1.955 -18.351 1.00 94.44 113 ALA A N 1
ATOM 798 C CA . ALA A 1 113 ? 7.855 -2.919 -17.747 1.00 94.44 113 ALA A CA 1
ATOM 799 C C . ALA A 1 113 ? 6.507 -2.917 -18.483 1.00 94.44 113 ALA A C 1
ATOM 801 O O . ALA A 1 113 ? 6.094 -3.948 -18.997 1.00 94.44 113 ALA A O 1
ATOM 802 N N . LEU A 1 114 ? 5.864 -1.759 -18.640 1.00 94.94 114 LEU A N 1
ATOM 803 C CA . LEU A 1 114 ? 4.568 -1.625 -19.316 1.00 94.94 114 LEU A CA 1
ATOM 804 C C . LEU A 1 114 ? 4.588 -2.087 -20.778 1.00 94.94 114 LEU A C 1
ATOM 806 O O . LEU A 1 114 ? 3.592 -2.614 -21.263 1.00 94.94 114 LEU A O 1
ATOM 810 N N . ALA A 1 115 ? 5.712 -1.920 -21.475 1.00 95.50 115 ALA A N 1
ATOM 811 C CA . ALA A 1 115 ? 5.858 -2.378 -22.853 1.00 95.50 115 ALA A CA 1
ATOM 812 C C . ALA A 1 115 ? 5.955 -3.910 -22.995 1.00 95.50 115 ALA A C 1
ATOM 814 O O . ALA A 1 115 ? 5.746 -4.422 -24.095 1.00 95.50 115 ALA A O 1
ATOM 815 N N . ASN A 1 116 ? 6.303 -4.637 -21.925 1.00 92.88 116 ASN A N 1
ATOM 816 C CA . ASN A 1 116 ? 6.615 -6.070 -21.994 1.00 92.88 116 ASN A CA 1
ATOM 817 C C . ASN A 1 116 ? 5.834 -6.949 -20.998 1.00 92.88 116 ASN A C 1
ATOM 819 O O . ASN A 1 116 ? 5.802 -8.168 -21.163 1.00 92.88 116 ASN A O 1
ATOM 823 N N . LEU A 1 117 ? 5.202 -6.366 -19.979 1.00 88.75 117 LEU A N 1
ATOM 824 C CA . LEU A 1 117 ? 4.314 -7.069 -19.058 1.00 88.75 117 LEU A CA 1
ATOM 825 C C . LEU A 1 117 ? 2.997 -7.430 -19.748 1.00 88.75 117 LEU A C 1
ATOM 827 O O . LEU A 1 117 ? 2.484 -6.693 -20.587 1.00 88.75 117 LEU A O 1
ATOM 831 N N . THR A 1 118 ? 2.424 -8.563 -19.351 1.00 83.44 118 THR A N 1
ATOM 832 C CA . THR A 1 118 ? 1.092 -8.990 -19.819 1.00 83.44 118 THR A CA 1
ATOM 833 C C . THR A 1 118 ? 0.124 -9.295 -18.689 1.00 83.44 118 THR A C 1
ATOM 835 O O . THR A 1 118 ? -1.081 -9.327 -18.920 1.00 83.44 118 THR A O 1
ATOM 838 N N . ASP A 1 119 ? 0.635 -9.496 -17.476 1.00 82.69 119 ASP A N 1
ATOM 839 C CA . ASP A 1 119 ? -0.189 -9.718 -16.300 1.00 82.69 119 ASP A CA 1
ATOM 840 C C . ASP A 1 119 ? -0.865 -8.402 -15.874 1.00 82.69 119 ASP A C 1
ATOM 842 O O . ASP A 1 119 ? -0.162 -7.435 -15.547 1.00 82.69 119 ASP A O 1
ATOM 846 N N . PRO A 1 120 ? -2.212 -8.344 -15.853 1.00 85.19 120 PRO A N 1
ATOM 847 C CA . PRO A 1 120 ? -2.956 -7.163 -15.422 1.00 85.19 120 PRO A CA 1
ATOM 848 C C . PRO A 1 120 ? -2.559 -6.667 -14.028 1.00 85.19 120 PRO A C 1
ATOM 850 O O . PRO A 1 120 ? -2.547 -5.457 -13.793 1.00 85.19 120 PRO A O 1
ATOM 853 N N . PHE A 1 121 ? -2.173 -7.573 -13.121 1.00 82.94 121 PHE A N 1
ATOM 854 C CA . PHE A 1 121 ? -1.740 -7.212 -11.777 1.00 82.94 121 PHE A CA 1
ATOM 855 C C . PHE A 1 121 ? -0.527 -6.277 -11.829 1.00 82.94 121 PHE A C 1
ATOM 857 O O . PHE A 1 121 ? -0.584 -5.152 -11.322 1.00 82.94 121 PHE A O 1
ATOM 864 N N . TYR A 1 122 ? 0.537 -6.721 -12.502 1.00 86.25 122 TYR A N 1
ATOM 865 C CA . TYR A 1 122 ? 1.786 -5.977 -12.647 1.00 86.25 122 TYR A CA 1
ATOM 866 C C . TYR A 1 122 ? 1.632 -4.760 -13.560 1.00 86.25 122 TYR A C 1
ATOM 868 O O . TYR A 1 122 ? 2.220 -3.715 -13.283 1.00 86.25 122 TYR A O 1
ATOM 876 N N . LEU A 1 123 ? 0.810 -4.852 -14.612 1.00 89.62 123 LEU A N 1
ATOM 877 C CA . LEU A 1 123 ? 0.490 -3.715 -15.480 1.00 89.62 123 LEU A CA 1
ATOM 878 C C . LEU A 1 123 ? -0.164 -2.573 -14.699 1.00 89.62 123 LEU A C 1
ATOM 880 O O . LEU A 1 123 ? 0.225 -1.415 -14.858 1.00 89.62 123 LEU A O 1
ATOM 884 N N . GLY A 1 124 ? -1.134 -2.884 -13.837 1.00 91.38 124 GLY A N 1
ATOM 885 C CA . GLY A 1 124 ? -1.784 -1.875 -13.012 1.00 91.38 124 GLY A CA 1
ATOM 886 C C . GLY A 1 124 ? -0.847 -1.277 -11.959 1.00 91.38 124 GLY A C 1
ATOM 887 O O . GLY A 1 124 ? -0.812 -0.058 -11.815 1.00 91.38 124 GLY A O 1
ATOM 888 N N . PHE A 1 125 ? -0.010 -2.086 -11.299 1.00 90.88 125 PHE A N 1
ATOM 889 C CA . PHE A 1 125 ? 1.002 -1.572 -10.365 1.00 90.88 125 PHE A CA 1
ATOM 890 C C . PHE A 1 125 ? 2.040 -0.673 -11.054 1.00 90.88 125 PHE A C 1
ATOM 892 O O . PHE A 1 125 ? 2.250 0.463 -10.629 1.00 90.88 125 PHE A O 1
ATOM 899 N N . ALA A 1 126 ? 2.666 -1.144 -12.136 1.00 93.69 126 ALA A N 1
ATOM 900 C CA . ALA A 1 126 ? 3.660 -0.373 -12.884 1.00 93.69 126 ALA A CA 1
ATOM 901 C C . ALA A 1 126 ? 3.062 0.933 -13.430 1.00 93.69 126 ALA A C 1
ATOM 903 O O . ALA A 1 126 ? 3.663 2.002 -13.311 1.00 93.69 126 ALA A O 1
ATOM 904 N N . GLY A 1 127 ? 1.853 0.850 -13.993 1.00 95.69 127 GLY A N 1
ATOM 905 C CA . GLY A 1 127 ? 1.133 1.992 -14.542 1.00 95.69 127 GLY A CA 1
ATOM 906 C C . GLY A 1 127 ? 0.767 3.017 -13.476 1.00 95.69 127 GLY A C 1
ATOM 907 O O . GLY A 1 127 ? 0.982 4.207 -13.692 1.00 95.69 127 GLY A O 1
ATOM 908 N N . GLY A 1 128 ? 0.265 2.570 -12.323 1.00 95.00 128 GLY A N 1
ATOM 909 C CA . GLY A 1 128 ? -0.109 3.446 -11.215 1.00 95.00 128 GLY A CA 1
ATOM 910 C C . GLY A 1 128 ? 1.097 4.162 -10.606 1.00 95.00 128 GLY A C 1
ATOM 911 O O . GLY A 1 128 ? 1.046 5.373 -10.393 1.00 95.00 128 GLY A O 1
ATOM 912 N N . LEU A 1 129 ? 2.209 3.449 -10.380 1.00 94.31 129 LEU A N 1
ATOM 913 C CA . LEU A 1 129 ? 3.425 4.042 -9.808 1.00 94.31 129 LEU A CA 1
ATOM 914 C C . LEU A 1 129 ? 4.027 5.083 -10.755 1.00 94.31 129 LEU A C 1
ATOM 916 O O . LEU A 1 129 ? 4.394 6.179 -10.323 1.00 94.31 129 LEU A O 1
ATOM 920 N N . LEU A 1 130 ? 4.079 4.776 -12.053 1.00 96.38 130 LEU A N 1
ATOM 921 C CA . LEU A 1 130 ? 4.552 5.718 -13.062 1.00 96.38 130 LEU A CA 1
ATOM 922 C C . LEU A 1 130 ? 3.616 6.925 -13.202 1.00 96.38 130 LEU A C 1
ATOM 924 O O . LEU A 1 130 ? 4.090 8.059 -13.205 1.00 96.38 130 LEU A O 1
ATOM 928 N N . ALA A 1 131 ? 2.301 6.707 -13.224 1.00 96.06 131 ALA A N 1
ATOM 929 C CA . ALA A 1 131 ? 1.324 7.790 -13.260 1.00 96.06 131 ALA A CA 1
ATOM 930 C C . ALA A 1 131 ? 1.460 8.717 -12.042 1.00 96.06 131 ALA A C 1
ATOM 932 O O . ALA A 1 131 ? 1.448 9.936 -12.190 1.00 96.06 131 ALA A O 1
ATOM 933 N N . SER A 1 132 ? 1.667 8.161 -10.845 1.00 92.69 132 SER A N 1
ATOM 934 C CA . SER A 1 132 ? 1.920 8.938 -9.625 1.00 92.69 132 SER A CA 1
ATOM 935 C C . SER A 1 132 ? 3.191 9.790 -9.730 1.00 92.69 132 SER A C 1
ATOM 937 O O . SER A 1 132 ? 3.208 10.941 -9.291 1.00 92.69 132 SER A O 1
ATOM 939 N N . LEU A 1 133 ? 4.264 9.272 -10.337 1.00 93.62 133 LEU A N 1
ATOM 940 C CA . LEU A 1 133 ? 5.483 10.052 -10.595 1.00 93.62 133 LEU A CA 1
ATOM 941 C C . LEU A 1 133 ? 5.250 11.183 -11.606 1.00 93.62 133 LEU A C 1
ATOM 943 O O . LEU A 1 133 ? 5.760 12.285 -11.413 1.00 93.62 133 LEU A O 1
ATOM 947 N N . GLU A 1 134 ? 4.487 10.926 -12.669 1.00 95.06 134 GLU A N 1
ATOM 948 C CA . GLU A 1 134 ? 4.122 11.930 -13.676 1.00 95.06 134 GLU A CA 1
ATOM 949 C C . GLU A 1 134 ? 3.242 13.035 -13.084 1.00 95.06 134 GLU A C 1
ATOM 951 O O . GLU A 1 134 ? 3.502 14.215 -13.304 1.00 95.06 134 GLU A O 1
ATOM 956 N N . LEU A 1 135 ? 2.237 12.680 -12.283 1.00 92.31 135 LEU A N 1
ATOM 957 C CA . LEU A 1 135 ? 1.366 13.652 -11.621 1.00 92.31 135 LEU A CA 1
ATOM 958 C C . LEU A 1 135 ? 2.152 14.520 -10.632 1.00 92.31 135 LEU A C 1
ATOM 960 O O . LEU A 1 135 ? 2.025 15.743 -10.660 1.00 92.31 135 LEU A O 1
ATOM 964 N N . ARG A 1 136 ? 3.028 13.914 -9.820 1.00 89.94 136 ARG A N 1
ATOM 965 C CA . ARG A 1 136 ? 3.892 14.649 -8.879 1.00 89.94 136 ARG A CA 1
ATOM 966 C C . ARG A 1 136 ? 4.903 15.563 -9.571 1.00 89.94 136 ARG A C 1
ATOM 968 O O . ARG A 1 136 ? 5.291 16.569 -8.988 1.00 89.94 136 ARG A O 1
ATOM 975 N N . SER A 1 137 ? 5.319 15.247 -10.798 1.00 91.88 137 SER A N 1
ATOM 976 C CA . SER A 1 137 ? 6.192 16.120 -11.596 1.00 91.88 137 SER A CA 1
ATOM 977 C C . SER A 1 137 ? 5.436 17.210 -12.370 1.00 91.88 137 SER A C 1
ATOM 979 O O . SER A 1 137 ? 6.060 17.993 -13.083 1.00 91.88 137 SER A O 1
ATOM 981 N N . GLY A 1 138 ? 4.105 17.281 -12.235 1.00 93.25 138 GLY A N 1
ATOM 982 C CA . GLY A 1 138 ? 3.248 18.237 -12.939 1.00 93.25 138 GLY A CA 1
ATOM 983 C C . GLY A 1 138 ? 2.857 17.809 -14.358 1.00 93.25 138 GLY A C 1
ATOM 984 O O . GLY A 1 138 ? 2.170 18.553 -15.058 1.00 93.25 138 GLY A O 1
ATOM 985 N N . ASN A 1 139 ? 3.236 16.607 -14.802 1.00 94.75 139 ASN A N 1
ATOM 986 C CA . ASN A 1 139 ? 2.892 16.072 -16.118 1.00 94.75 139 ASN A CA 1
ATOM 987 C C . ASN A 1 139 ? 1.494 15.424 -16.125 1.00 94.75 139 ASN A C 1
ATOM 989 O O . ASN A 1 139 ? 1.326 14.222 -16.343 1.00 94.75 139 ASN A O 1
ATOM 993 N N . VAL A 1 140 ? 0.466 16.244 -15.901 1.00 93.44 140 VAL A N 1
ATOM 994 C CA . VAL A 1 140 ? -0.938 15.798 -15.833 1.00 93.44 140 VAL A CA 1
ATOM 995 C C . VAL A 1 140 ? -1.412 15.166 -17.147 1.00 93.44 140 VAL A C 1
ATOM 997 O O . VAL A 1 140 ? -2.198 14.219 -17.125 1.00 93.44 140 VAL A O 1
ATOM 1000 N N . ALA A 1 141 ? -0.899 15.647 -18.285 1.00 94.25 141 ALA A N 1
ATOM 1001 C CA . ALA A 1 141 ? -1.277 15.170 -19.615 1.00 94.25 141 ALA A CA 1
ATOM 1002 C C . ALA A 1 141 ? -0.944 13.686 -19.845 1.00 94.25 141 ALA A C 1
ATOM 1004 O O . ALA A 1 141 ? -1.691 13.006 -20.546 1.00 94.25 141 ALA A O 1
ATOM 1005 N N . GLN A 1 142 ? 0.142 13.183 -19.248 1.00 93.44 142 GLN A N 1
ATOM 1006 C CA . GLN A 1 142 ? 0.500 11.760 -19.299 1.00 93.44 142 GLN A CA 1
ATOM 1007 C C . GLN A 1 142 ? -0.037 10.995 -18.084 1.00 93.44 142 GLN A C 1
ATOM 1009 O O . GLN A 1 142 ? -0.639 9.929 -18.238 1.00 93.44 142 GLN A O 1
ATOM 1014 N N . GLY A 1 143 ? 0.089 11.583 -16.889 1.00 93.31 143 GLY A N 1
ATOM 1015 C CA . GLY A 1 143 ? -0.258 10.918 -15.636 1.00 93.31 143 GLY A CA 1
ATOM 1016 C C . GLY A 1 143 ? -1.734 10.530 -15.532 1.00 93.31 143 GLY A C 1
ATOM 1017 O O . GLY A 1 143 ? -2.046 9.406 -15.144 1.00 93.31 143 GLY A O 1
ATOM 1018 N N . GLY A 1 144 ? -2.660 11.409 -15.931 1.00 92.00 144 GLY A N 1
ATOM 1019 C CA . GLY A 1 144 ? -4.102 11.139 -15.850 1.00 92.00 144 GLY A CA 1
ATOM 1020 C C . GLY A 1 144 ? -4.548 9.927 -16.688 1.00 92.00 144 GLY A C 1
ATOM 1021 O O . GLY A 1 144 ? -5.103 8.970 -16.137 1.00 92.00 144 GLY A O 1
ATOM 1022 N N . PRO A 1 145 ? -4.287 9.909 -18.011 1.00 95.12 145 PRO A N 1
ATOM 1023 C CA . PRO A 1 145 ? -4.608 8.763 -18.864 1.00 95.12 145 PRO A CA 1
ATOM 1024 C C . PRO A 1 145 ? -3.921 7.458 -18.436 1.00 95.12 145 PRO A C 1
ATOM 1026 O O . PRO A 1 145 ? -4.525 6.380 -18.531 1.00 95.12 145 PRO A O 1
ATOM 1029 N N . ARG A 1 146 ? -2.677 7.538 -17.943 1.00 95.00 146 ARG A N 1
ATOM 1030 C CA . ARG A 1 146 ? -1.941 6.370 -17.448 1.00 95.00 146 ARG A CA 1
ATOM 1031 C C . ARG A 1 146 ? -2.576 5.807 -16.179 1.00 95.00 146 ARG A C 1
ATOM 1033 O O . ARG A 1 146 ? -2.802 4.600 -16.126 1.00 95.00 146 ARG A O 1
ATOM 1040 N N . LEU A 1 147 ? -2.965 6.658 -15.227 1.00 93.56 147 LEU A N 1
ATOM 1041 C CA . LEU A 1 147 ? -3.676 6.247 -14.012 1.00 93.56 147 LEU A CA 1
ATOM 1042 C C . LEU A 1 147 ? -5.007 5.560 -14.342 1.00 93.56 147 LEU A C 1
ATOM 1044 O O . LEU A 1 147 ? -5.305 4.489 -13.819 1.00 93.56 147 LEU A O 1
ATOM 1048 N N . ALA A 1 148 ? -5.779 6.118 -15.279 1.00 93.00 148 ALA A N 1
ATOM 1049 C CA . ALA A 1 148 ? -7.033 5.509 -15.724 1.00 93.00 148 ALA A CA 1
ATOM 1050 C C . ALA A 1 148 ? -6.813 4.133 -16.377 1.00 93.00 148 ALA A C 1
ATOM 1052 O O . ALA A 1 148 ? -7.630 3.225 -16.228 1.00 93.00 148 ALA A O 1
ATOM 1053 N N . THR A 1 149 ? -5.712 3.962 -17.110 1.00 93.25 149 THR A N 1
ATOM 1054 C CA . THR A 1 149 ? -5.336 2.675 -17.713 1.00 93.25 149 THR A CA 1
ATOM 1055 C C . THR A 1 149 ? -4.865 1.674 -16.663 1.00 93.25 149 THR A C 1
ATOM 1057 O O . THR A 1 149 ? -5.244 0.505 -16.730 1.00 93.25 149 THR A O 1
ATOM 1060 N N . ALA A 1 150 ? -4.104 2.125 -15.667 1.00 93.94 150 ALA A N 1
ATOM 1061 C CA . ALA A 1 150 ? -3.687 1.313 -14.533 1.00 93.94 150 ALA A CA 1
ATOM 1062 C C . ALA A 1 150 ? -4.895 0.786 -13.744 1.00 93.94 150 ALA A C 1
ATOM 1064 O O . ALA A 1 150 ? -4.999 -0.421 -13.535 1.00 93.94 150 ALA A O 1
ATOM 1065 N N . ALA A 1 151 ? -5.865 1.654 -13.434 1.00 92.31 151 ALA A N 1
ATOM 1066 C CA . ALA A 1 151 ? -7.082 1.289 -12.710 1.00 92.31 151 ALA A CA 1
ATOM 1067 C C . ALA A 1 151 ? -7.918 0.220 -13.433 1.00 92.31 151 ALA A C 1
ATOM 1069 O O . ALA A 1 151 ? -8.516 -0.635 -12.785 1.00 92.31 151 ALA A O 1
ATOM 1070 N N . ARG A 1 152 ? -7.940 0.230 -14.775 1.00 91.62 152 ARG A N 1
ATOM 1071 C CA . ARG A 1 152 ? -8.622 -0.808 -15.569 1.00 91.62 152 ARG A CA 1
ATOM 1072 C C . ARG A 1 152 ? -7.943 -2.176 -15.489 1.00 91.62 152 ARG A C 1
ATOM 1074 O O . ARG A 1 152 ? -8.624 -3.178 -15.663 1.00 91.62 152 ARG A O 1
ATOM 1081 N N . ASN A 1 153 ? -6.629 -2.215 -15.265 1.00 88.75 153 ASN A N 1
ATOM 1082 C CA . ASN A 1 153 ? -5.870 -3.462 -15.143 1.00 88.75 153 ASN A CA 1
ATOM 1083 C C . ASN A 1 153 ? -5.837 -3.974 -13.696 1.00 88.75 153 ASN A C 1
ATOM 1085 O O . ASN A 1 153 ? -5.971 -5.172 -13.470 1.00 88.75 153 ASN A O 1
ATOM 1089 N N . ASN A 1 154 ? -5.678 -3.070 -12.725 1.00 88.62 154 ASN A N 1
ATOM 1090 C CA . ASN A 1 154 ? -5.657 -3.385 -11.302 1.00 88.62 154 ASN A CA 1
ATOM 1091 C C . ASN A 1 154 ? -6.167 -2.188 -10.481 1.00 88.62 154 ASN A C 1
ATOM 1093 O O . ASN A 1 154 ? -5.415 -1.270 -10.128 1.00 88.62 154 ASN A O 1
ATOM 1097 N N . ALA A 1 155 ? -7.467 -2.198 -10.183 1.00 89.94 155 ALA A N 1
ATOM 1098 C CA . ALA A 1 155 ? -8.109 -1.154 -9.389 1.00 89.94 155 ALA A CA 1
ATOM 1099 C C . ALA A 1 155 ? -7.567 -1.107 -7.951 1.00 89.94 155 ALA A C 1
ATOM 1101 O O . ALA A 1 155 ? -7.419 -0.018 -7.405 1.00 89.94 155 ALA A O 1
ATOM 1102 N N . ILE A 1 156 ? -7.208 -2.262 -7.376 1.00 89.00 156 ILE A N 1
ATOM 1103 C CA . ILE A 1 156 ? -6.691 -2.370 -6.004 1.00 89.00 156 ILE A CA 1
ATOM 1104 C C . ILE A 1 156 ? -5.330 -1.692 -5.878 1.00 89.00 156 ILE A C 1
ATOM 1106 O O . ILE A 1 156 ? -5.146 -0.820 -5.033 1.00 89.00 156 ILE A O 1
ATOM 1110 N N . ALA A 1 157 ? -4.399 -2.022 -6.776 1.00 87.19 157 ALA A N 1
ATOM 1111 C CA . ALA A 1 157 ? -3.088 -1.379 -6.819 1.00 87.19 157 ALA A CA 1
ATOM 1112 C C . ALA A 1 157 ? -3.204 0.139 -6.970 1.00 87.19 157 ALA A C 1
ATOM 1114 O O . ALA A 1 157 ? -2.524 0.899 -6.287 1.00 87.19 157 ALA A O 1
ATOM 1115 N N . THR A 1 158 ? -4.088 0.578 -7.866 1.00 89.50 158 THR A N 1
ATOM 1116 C CA . THR A 1 158 ? -4.272 2.002 -8.148 1.00 89.50 158 THR A CA 1
ATOM 1117 C C . THR A 1 158 ? -4.901 2.735 -6.963 1.00 89.50 158 THR A C 1
ATOM 1119 O O . THR A 1 158 ? -4.430 3.811 -6.608 1.00 89.50 158 THR A O 1
ATOM 1122 N N . GLY A 1 159 ? -5.908 2.145 -6.311 1.00 91.62 159 GLY A N 1
ATOM 1123 C CA . GLY A 1 159 ? -6.506 2.700 -5.095 1.00 91.62 159 GLY A CA 1
ATOM 1124 C C . GLY A 1 159 ? -5.487 2.825 -3.962 1.00 91.62 159 GLY A C 1
ATOM 1125 O O . GLY A 1 159 ? -5.363 3.891 -3.372 1.00 91.62 159 GLY A O 1
ATOM 1126 N N . PHE A 1 160 ? -4.665 1.796 -3.744 1.00 89.81 160 PHE A N 1
ATOM 1127 C CA . PHE A 1 160 ? -3.587 1.849 -2.754 1.00 89.81 160 PHE A CA 1
ATOM 1128 C C . PHE A 1 160 ? -2.557 2.955 -3.050 1.00 89.81 160 PHE A C 1
ATOM 1130 O O . PHE A 1 160 ? -2.111 3.665 -2.151 1.00 89.81 160 PHE A O 1
ATOM 1137 N N . ILE A 1 161 ? -2.201 3.156 -4.322 1.00 90.62 161 ILE A N 1
ATOM 1138 C CA . ILE A 1 161 ? -1.297 4.240 -4.738 1.00 90.62 161 ILE A CA 1
ATOM 1139 C C . ILE A 1 161 ? -1.918 5.621 -4.490 1.00 90.62 161 ILE A C 1
ATOM 1141 O O . ILE A 1 161 ? -1.188 6.551 -4.138 1.00 90.62 161 ILE A O 1
ATOM 1145 N N . ASN A 1 162 ? -3.237 5.765 -4.632 1.00 91.50 162 ASN A N 1
ATOM 1146 C CA . ASN A 1 162 ? -3.924 7.010 -4.292 1.00 91.50 162 ASN A CA 1
ATOM 1147 C C . ASN A 1 162 ? -3.857 7.289 -2.783 1.00 91.50 162 ASN A C 1
ATOM 1149 O O . ASN A 1 162 ? -3.466 8.389 -2.398 1.00 91.50 162 ASN A O 1
ATOM 1153 N N . VAL A 1 163 ? -4.103 6.276 -1.942 1.00 92.50 163 VAL A N 1
ATOM 1154 C CA . VAL A 1 163 ? -3.965 6.377 -0.477 1.00 92.50 163 VAL A CA 1
ATOM 1155 C C . VAL A 1 163 ? -2.548 6.811 -0.082 1.00 92.50 163 VAL A C 1
ATOM 1157 O O . VAL A 1 163 ? -2.375 7.723 0.725 1.00 92.50 163 VAL A O 1
ATOM 1160 N N . LEU A 1 164 ? -1.511 6.235 -0.704 1.00 88.38 164 LEU A N 1
ATOM 1161 C CA . LEU A 1 164 ? -0.121 6.674 -0.510 1.00 88.38 164 LEU A CA 1
ATOM 1162 C C . LEU A 1 164 ? 0.103 8.140 -0.914 1.00 88.38 164 LEU A C 1
ATOM 1164 O O . LEU A 1 164 ? 0.830 8.868 -0.234 1.00 88.38 164 LEU A O 1
ATOM 1168 N N . GLY A 1 165 ? -0.497 8.570 -2.026 1.00 87.75 165 GLY A N 1
ATOM 1169 C CA . GLY A 1 165 ? -0.447 9.956 -2.487 1.00 87.75 165 GLY A CA 1
ATOM 1170 C C . GLY A 1 165 ? -1.079 10.926 -1.490 1.00 87.75 165 GLY A C 1
ATOM 1171 O O . GLY A 1 165 ? -0.500 11.976 -1.209 1.00 87.75 165 GLY A O 1
ATOM 1172 N N . ASP A 1 166 ? -2.209 10.547 -0.901 1.00 91.88 166 ASP A N 1
ATOM 1173 C CA . ASP A 1 166 ? -2.921 11.361 0.083 1.00 91.88 166 ASP A CA 1
ATOM 1174 C C . ASP A 1 166 ? -2.171 11.447 1.414 1.00 91.88 166 ASP A C 1
ATOM 1176 O O . ASP A 1 166 ? -2.080 12.528 2.002 1.00 91.88 166 ASP A O 1
ATOM 1180 N N . PHE A 1 167 ? -1.530 10.356 1.850 1.00 89.50 167 PHE A N 1
ATOM 1181 C CA . PHE A 1 167 ? -0.595 10.402 2.977 1.00 89.50 167 PHE A CA 1
ATOM 1182 C C . PHE A 1 167 ? 0.578 11.347 2.710 1.00 89.50 167 PHE A C 1
ATOM 1184 O O . PHE A 1 167 ? 0.941 12.132 3.586 1.00 89.50 167 PHE A O 1
ATOM 1191 N N . ALA A 1 168 ? 1.152 11.322 1.503 1.00 85.44 168 ALA A N 1
ATOM 1192 C CA . ALA A 1 168 ? 2.226 12.240 1.127 1.00 85.44 168 ALA A CA 1
ATOM 1193 C C . ALA A 1 168 ? 1.764 13.710 1.109 1.00 85.44 168 ALA A C 1
ATOM 1195 O O . ALA A 1 168 ? 2.557 14.602 1.410 1.0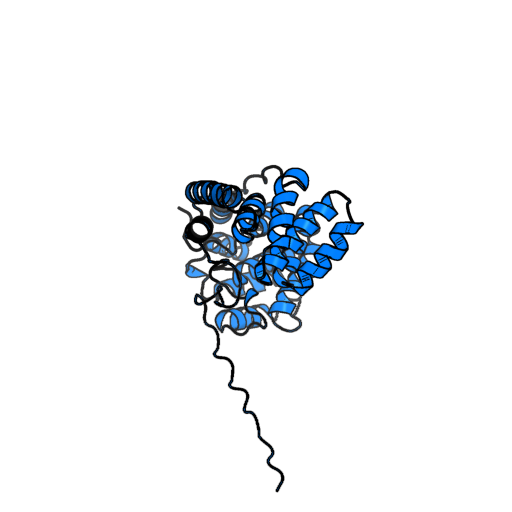0 85.44 168 ALA A O 1
ATOM 1196 N N . ALA A 1 169 ? 0.488 13.959 0.800 1.00 89.19 169 ALA A N 1
ATOM 1197 C CA . ALA A 1 169 ? -0.147 15.274 0.882 1.00 89.19 169 ALA A CA 1
ATOM 1198 C C . ALA A 1 169 ? -0.616 15.654 2.302 1.00 89.19 169 ALA A C 1
ATOM 1200 O O . ALA A 1 169 ? -1.081 16.774 2.500 1.00 89.19 169 ALA A O 1
ATOM 1201 N N . GLN A 1 170 ? -0.482 14.750 3.282 1.00 91.56 170 GLN A N 1
ATOM 1202 C CA . GLN A 1 170 ? -1.005 14.885 4.648 1.00 91.56 170 GLN A CA 1
ATOM 1203 C C . GLN A 1 170 ? -2.521 15.156 4.705 1.00 91.56 170 GLN A C 1
ATOM 1205 O O . GLN A 1 170 ? -3.011 15.835 5.606 1.00 91.56 170 GLN A O 1
ATOM 1210 N N . ASP A 1 171 ? -3.281 14.600 3.759 1.00 95.19 171 ASP A N 1
ATOM 1211 C CA . ASP A 1 171 ? -4.737 14.742 3.694 1.00 95.19 171 ASP A CA 1
ATOM 1212 C C . ASP A 1 171 ? -5.423 13.477 4.234 1.00 95.19 171 ASP A C 1
ATOM 1214 O O . ASP A 1 171 ? -5.808 12.582 3.481 1.00 95.19 171 ASP A O 1
ATOM 1218 N N . ALA A 1 172 ? -5.574 13.386 5.562 1.00 95.44 172 ALA A N 1
ATOM 1219 C CA . ALA A 1 172 ? -6.206 12.223 6.203 1.00 95.44 172 ALA A CA 1
ATOM 1220 C C . ALA A 1 172 ? -7.649 12.007 5.739 1.00 95.44 172 ALA A C 1
ATOM 1222 O O . ALA A 1 172 ? -8.134 10.877 5.740 1.00 95.44 172 ALA A O 1
ATOM 1223 N N . LYS A 1 173 ? -8.363 13.080 5.388 1.00 96.69 173 LYS A N 1
ATOM 1224 C CA . LYS A 1 173 ? -9.768 12.987 4.998 1.00 96.69 173 LYS A CA 1
ATOM 1225 C C . LYS A 1 173 ? -9.889 12.375 3.613 1.00 96.69 173 LYS A C 1
ATOM 1227 O O . LYS A 1 173 ? -10.721 11.493 3.413 1.00 96.69 173 LYS A O 1
ATOM 1232 N N . LYS A 1 174 ? -9.061 12.826 2.671 1.00 96.75 174 LYS A N 1
ATOM 1233 C CA . LYS A 1 174 ? -9.025 12.244 1.334 1.00 96.75 174 LYS A CA 1
ATOM 1234 C C . LYS A 1 174 ? -8.485 10.810 1.366 1.00 96.75 174 LYS A C 1
ATOM 1236 O O . LYS A 1 174 ? -9.129 9.929 0.805 1.00 96.75 174 LYS A O 1
ATOM 1241 N N . ALA A 1 175 ? -7.426 10.551 2.141 1.00 95.88 175 ALA A N 1
ATOM 1242 C CA . ALA A 1 175 ? -6.897 9.200 2.329 1.00 95.88 175 ALA A CA 1
ATOM 1243 C C . ALA A 1 175 ? -7.965 8.235 2.872 1.00 95.88 175 ALA A C 1
ATOM 1245 O O . ALA A 1 175 ? -8.076 7.113 2.390 1.00 95.88 175 ALA A O 1
ATOM 1246 N N . LEU A 1 176 ? -8.793 8.677 3.830 1.00 97.38 176 LEU A N 1
ATOM 1247 C CA . LEU A 1 176 ? -9.906 7.884 4.363 1.00 97.38 176 LEU A CA 1
ATOM 1248 C C . LEU A 1 176 ? -10.949 7.547 3.286 1.00 97.38 176 LEU A C 1
ATOM 1250 O O . LEU A 1 176 ? -11.435 6.420 3.231 1.00 97.38 176 LEU A O 1
ATOM 1254 N N . GLN A 1 177 ? -11.283 8.500 2.413 1.00 97.56 177 GLN A N 1
ATOM 1255 C CA . GLN A 1 177 ? -12.221 8.277 1.305 1.00 97.56 177 GLN A CA 1
ATOM 1256 C C . GLN A 1 177 ? -11.672 7.289 0.268 1.00 97.56 177 GLN A C 1
ATOM 1258 O O . GLN A 1 177 ? -12.403 6.411 -0.203 1.00 97.56 177 GLN A O 1
ATOM 1263 N N . ASP A 1 178 ? -10.391 7.414 -0.074 1.00 95.88 178 ASP A N 1
ATOM 1264 C CA . ASP A 1 178 ? -9.731 6.520 -1.023 1.00 95.88 178 ASP A CA 1
ATOM 1265 C C . ASP A 1 178 ? -9.568 5.106 -0.434 1.00 95.88 178 ASP A C 1
ATOM 1267 O O . ASP A 1 178 ? -9.804 4.123 -1.141 1.00 95.88 178 ASP A O 1
ATOM 1271 N N . GLU A 1 179 ? -9.281 4.986 0.868 1.00 95.88 179 GLU A N 1
ATOM 1272 C CA . GLU A 1 179 ? -9.212 3.700 1.576 1.00 95.88 179 GLU A CA 1
ATOM 1273 C C . GLU A 1 179 ? -10.587 3.015 1.646 1.00 95.88 179 GLU A C 1
ATOM 1275 O O . GLU A 1 179 ? -10.696 1.819 1.371 1.00 95.88 179 GLU A O 1
ATOM 1280 N N . TYR A 1 180 ? -11.669 3.758 1.908 1.00 97.06 180 TYR A N 1
ATOM 1281 C CA . TYR A 1 180 ? -13.025 3.204 1.810 1.00 97.06 180 TYR A CA 1
ATOM 1282 C C . TYR A 1 180 ? -13.349 2.737 0.396 1.00 97.06 180 TYR A C 1
ATOM 1284 O O . TYR A 1 180 ? -13.829 1.620 0.218 1.00 97.06 180 TYR A O 1
ATOM 1292 N N . THR A 1 181 ? -13.037 3.542 -0.620 1.00 95.75 181 THR A N 1
ATOM 1293 C CA . THR A 1 181 ? -13.264 3.164 -2.024 1.00 95.75 181 THR A CA 1
ATOM 1294 C C . THR A 1 181 ? -12.550 1.851 -2.365 1.00 95.75 181 THR A C 1
ATOM 1296 O O . THR A 1 181 ? -13.112 0.980 -3.038 1.00 95.75 181 THR A O 1
ATOM 1299 N N . LEU A 1 182 ? -11.321 1.682 -1.870 1.00 94.25 182 LEU A N 1
ATOM 1300 C CA . LEU A 1 182 ? -10.532 0.466 -2.024 1.00 94.25 182 LEU A CA 1
ATOM 1301 C C . LEU A 1 182 ? -11.179 -0.736 -1.314 1.00 94.25 182 LEU A C 1
ATOM 1303 O O . LEU A 1 182 ? -11.385 -1.789 -1.927 1.00 94.25 182 LEU A O 1
ATOM 1307 N N . LEU A 1 183 ? -11.536 -0.586 -0.039 1.00 94.31 183 LEU A N 1
ATOM 1308 C CA . LEU A 1 183 ? -12.095 -1.668 0.771 1.00 94.31 183 LEU A CA 1
ATOM 1309 C C . LEU A 1 183 ? -13.517 -2.054 0.352 1.00 94.31 183 LEU A C 1
ATOM 1311 O O . LEU A 1 183 ? -13.847 -3.237 0.366 1.00 94.31 183 LEU A O 1
ATOM 1315 N N . GLU A 1 184 ? -14.341 -1.115 -0.105 1.00 95.88 184 GLU A N 1
ATOM 1316 C CA . GLU A 1 184 ? -15.673 -1.380 -0.663 1.00 95.88 184 GLU A CA 1
ATOM 1317 C C . GLU A 1 184 ? -15.591 -2.132 -1.996 1.00 95.88 184 GLU A C 1
ATOM 1319 O O . GLU A 1 184 ? -16.370 -3.061 -2.248 1.00 95.88 184 GLU A O 1
ATOM 1324 N N . HIS A 1 185 ? -14.597 -1.802 -2.831 1.00 93.75 185 HIS A N 1
ATOM 1325 C CA . HIS A 1 185 ? -14.295 -2.582 -4.030 1.00 93.75 185 HIS A CA 1
ATOM 1326 C C . HIS A 1 185 ? -13.974 -4.038 -3.667 1.00 93.75 185 HIS A C 1
ATOM 1328 O O . HIS A 1 185 ? -14.508 -4.962 -4.289 1.00 93.75 185 HIS A O 1
ATOM 1334 N N . CYS A 1 186 ? -13.154 -4.242 -2.633 1.00 92.25 186 CYS A N 1
ATOM 1335 C CA . CYS A 1 186 ? -12.816 -5.563 -2.114 1.00 92.25 186 CYS A CA 1
ATOM 1336 C C . CYS A 1 186 ? -14.001 -6.291 -1.481 1.00 92.25 186 CYS A C 1
ATOM 1338 O O . CYS A 1 186 ? -14.216 -7.474 -1.743 1.00 92.25 186 CYS A O 1
ATOM 1340 N N . ASN A 1 187 ? -14.799 -5.595 -0.679 1.00 94.81 187 ASN A N 1
ATOM 1341 C CA . ASN A 1 187 ? -15.989 -6.126 -0.023 1.00 94.81 187 ASN A CA 1
ATOM 1342 C C . ASN A 1 187 ? -17.076 -6.533 -1.034 1.00 94.81 187 ASN A C 1
ATOM 1344 O O . ASN A 1 187 ? -17.901 -7.408 -0.752 1.00 94.81 187 ASN A O 1
ATOM 1348 N N . GLY A 1 188 ? -17.070 -5.897 -2.210 1.00 94.38 188 GLY A N 1
ATOM 1349 C CA . GLY A 1 188 ? -18.068 -6.060 -3.259 1.00 94.38 188 GLY A CA 1
ATOM 1350 C C . GLY A 1 188 ? -19.345 -5.253 -3.035 1.00 94.38 188 GLY A C 1
ATOM 1351 O O . GLY A 1 188 ? -20.354 -5.533 -3.681 1.00 94.38 188 GLY A O 1
ATOM 1352 N N . GLY A 1 189 ? -19.296 -4.262 -2.148 1.00 95.12 189 GLY A N 1
ATOM 1353 C CA . GLY A 1 189 ? -20.411 -3.411 -1.753 1.00 95.12 189 GLY A CA 1
ATOM 1354 C C . GLY A 1 189 ? -19.968 -2.383 -0.715 1.00 95.12 189 GLY A C 1
ATOM 1355 O O . GLY A 1 189 ? -18.852 -2.472 -0.196 1.00 95.12 189 GLY A O 1
ATOM 1356 N N . ALA A 1 190 ? -20.854 -1.433 -0.422 1.00 97.00 190 ALA A N 1
ATOM 1357 C CA . ALA A 1 190 ? -20.608 -0.394 0.572 1.00 97.00 190 ALA A CA 1
ATOM 1358 C C . ALA A 1 190 ? -20.285 -0.994 1.950 1.00 97.00 190 ALA A C 1
ATOM 1360 O O . ALA A 1 190 ? -20.773 -2.077 2.290 1.00 97.00 190 ALA A O 1
ATOM 1361 N N . LEU A 1 191 ? -19.460 -0.282 2.711 1.00 96.31 191 LEU A N 1
ATOM 1362 C CA . LEU A 1 191 ? -19.187 -0.549 4.117 1.00 96.31 191 LEU A CA 1
ATOM 1363 C C . LEU A 1 191 ? -19.856 0.541 4.954 1.00 96.31 191 LEU A C 1
ATOM 1365 O O . LEU A 1 191 ? -19.999 1.680 4.513 1.00 96.31 191 LEU A O 1
ATOM 1369 N N . ASP A 1 192 ? -20.252 0.216 6.175 1.00 96.69 192 ASP A N 1
ATOM 1370 C CA . ASP A 1 192 ? -20.657 1.211 7.158 1.00 96.69 192 ASP A CA 1
ATOM 1371 C C . ASP A 1 192 ? -19.446 2.044 7.603 1.00 96.69 192 ASP A C 1
ATOM 1373 O O . ASP A 1 192 ? -18.526 1.544 8.259 1.00 96.69 192 ASP A O 1
ATOM 1377 N N . HIS A 1 193 ? -19.458 3.341 7.276 1.00 96.50 193 HIS A N 1
ATOM 1378 C CA . HIS A 1 193 ? -18.360 4.252 7.629 1.00 96.50 193 HIS A CA 1
ATOM 1379 C C . HIS A 1 193 ? -18.320 4.591 9.133 1.00 96.50 193 HIS A C 1
ATOM 1381 O O . HIS A 1 193 ? -17.384 5.240 9.593 1.00 96.50 193 HIS A O 1
ATOM 1387 N N . GLY A 1 194 ? -19.313 4.135 9.909 1.00 96.19 194 GLY A N 1
ATOM 1388 C CA . GLY A 1 194 ? -19.349 4.189 11.373 1.00 96.19 194 GLY A CA 1
ATOM 1389 C C . GLY A 1 194 ? -18.720 2.971 12.066 1.00 96.19 194 GLY A C 1
ATOM 1390 O O . GLY A 1 194 ? -18.681 2.927 13.297 1.00 96.19 194 GLY A O 1
ATOM 1391 N N . GLY A 1 195 ? -18.205 1.996 11.306 1.00 93.62 195 GLY A N 1
ATOM 1392 C CA . GLY A 1 195 ? -17.488 0.825 11.817 1.00 93.62 195 GLY A CA 1
ATOM 1393 C C . GLY A 1 195 ? -18.365 -0.374 12.183 1.00 93.62 195 GLY A C 1
ATOM 1394 O O . GLY A 1 195 ? -17.829 -1.372 12.670 1.00 93.62 195 GLY A O 1
ATOM 1395 N N . ALA A 1 196 ? -19.680 -0.331 11.938 1.00 95.81 196 ALA A N 1
ATOM 1396 C CA . ALA A 1 196 ? -20.574 -1.455 12.239 1.00 95.81 196 ALA A CA 1
ATOM 1397 C C . ALA A 1 196 ? -20.234 -2.723 11.430 1.00 95.81 196 ALA A C 1
ATOM 1399 O O . ALA A 1 196 ? -20.460 -3.837 11.900 1.00 95.81 196 ALA A O 1
ATOM 1400 N N . ASP A 1 197 ? -19.635 -2.557 10.247 1.00 95.94 197 ASP A N 1
ATOM 1401 C CA . ASP A 1 197 ? -19.277 -3.653 9.342 1.00 95.94 197 ASP A CA 1
ATOM 1402 C C . ASP A 1 197 ? -17.870 -4.227 9.566 1.00 95.94 197 ASP A C 1
ATOM 1404 O O . ASP A 1 197 ? -17.482 -5.170 8.870 1.00 95.94 197 ASP A O 1
ATOM 1408 N N . ALA A 1 198 ? -17.100 -3.715 10.535 1.00 96.31 198 ALA A N 1
ATOM 1409 C CA . ALA A 1 198 ? -15.708 -4.123 10.744 1.00 96.31 198 ALA A CA 1
ATOM 1410 C C . ALA A 1 198 ? -15.561 -5.648 10.919 1.00 96.31 198 ALA A C 1
ATOM 1412 O O . ALA A 1 198 ? -14.718 -6.282 10.281 1.00 96.31 198 ALA A O 1
ATOM 1413 N N . ASP A 1 199 ? -16.436 -6.258 11.722 1.00 96.88 199 ASP A N 1
ATOM 1414 C CA . ASP A 1 199 ? -16.431 -7.705 11.956 1.00 96.88 199 ASP A CA 1
ATOM 1415 C C . ASP A 1 199 ? -16.856 -8.520 10.746 1.00 96.88 199 ASP A C 1
ATOM 1417 O O . ASP A 1 199 ? -16.249 -9.549 10.439 1.00 96.88 199 ASP A O 1
ATOM 1421 N N . ALA A 1 200 ? -17.892 -8.064 10.045 1.00 96.56 200 ALA A N 1
ATOM 1422 C CA . ALA A 1 200 ? -18.371 -8.729 8.844 1.00 96.56 200 ALA A CA 1
ATOM 1423 C C . ALA A 1 200 ? -17.298 -8.709 7.746 1.00 96.56 200 ALA A C 1
ATOM 1425 O O . ALA A 1 200 ? -17.106 -9.708 7.047 1.00 96.56 200 ALA A O 1
ATOM 1426 N N . PHE A 1 201 ? -16.563 -7.602 7.627 1.00 94.75 201 PHE A N 1
ATOM 1427 C CA . PHE A 1 201 ? -15.462 -7.476 6.686 1.00 94.75 201 PHE A CA 1
ATOM 1428 C C . PHE A 1 201 ? -14.325 -8.454 7.010 1.00 94.75 201 PHE A C 1
ATOM 1430 O O . PHE A 1 201 ? -13.962 -9.259 6.151 1.00 94.75 201 PHE A O 1
ATOM 1437 N N . VAL A 1 202 ? -13.831 -8.485 8.254 1.00 94.62 202 VAL A N 1
ATOM 1438 C CA . VAL A 1 202 ? -12.779 -9.437 8.670 1.00 94.62 202 VAL A CA 1
ATOM 1439 C C . VAL A 1 202 ? -13.242 -10.893 8.537 1.00 94.62 202 VAL A C 1
ATOM 1441 O O . VAL A 1 202 ? -12.480 -11.758 8.100 1.00 94.62 202 VAL A O 1
ATOM 1444 N N . ALA A 1 203 ? -14.512 -11.191 8.819 1.00 95.06 203 ALA A N 1
ATOM 1445 C CA . ALA A 1 203 ? -15.067 -12.525 8.598 1.00 95.06 203 ALA A CA 1
ATOM 1446 C C . ALA A 1 203 ? -15.022 -12.935 7.113 1.00 95.06 203 ALA A C 1
ATOM 1448 O O . ALA A 1 203 ? -14.645 -14.069 6.806 1.00 95.06 203 ALA A O 1
ATOM 1449 N N . LYS A 1 204 ? -15.339 -12.022 6.181 1.00 93.44 204 LYS A N 1
ATOM 1450 C CA . LYS A 1 204 ? -15.208 -12.278 4.735 1.00 93.44 204 LYS A CA 1
ATOM 1451 C C . LYS A 1 204 ? -13.759 -12.491 4.306 1.00 93.44 204 LYS A C 1
ATOM 1453 O O . LYS A 1 204 ? -13.514 -13.386 3.490 1.00 93.44 204 LYS A O 1
ATOM 1458 N N . GLN A 1 205 ? -12.826 -11.702 4.850 1.00 89.50 205 GLN A N 1
ATOM 1459 C CA . GLN A 1 205 ? -11.384 -11.868 4.627 1.00 89.50 205 GLN A CA 1
ATOM 1460 C C . GLN A 1 205 ? -10.954 -13.288 5.021 1.00 89.50 205 GLN A C 1
ATOM 1462 O O . GLN A 1 205 ? -10.425 -14.029 4.194 1.00 89.50 205 GLN A O 1
ATOM 1467 N N . ASN A 1 206 ? -11.276 -13.705 6.249 1.00 89.88 206 ASN A N 1
ATOM 1468 C CA . ASN A 1 206 ? -10.952 -15.031 6.780 1.00 89.88 206 ASN A CA 1
ATOM 1469 C C . ASN A 1 206 ? -11.586 -16.175 5.984 1.00 89.88 206 ASN A C 1
ATOM 1471 O O . ASN A 1 206 ? -10.981 -17.237 5.835 1.00 89.88 206 ASN A O 1
ATOM 1475 N N . ALA A 1 207 ? -12.809 -15.971 5.494 1.00 90.56 207 ALA A N 1
ATOM 1476 C CA . ALA A 1 207 ? -13.537 -16.960 4.711 1.00 90.56 207 ALA A CA 1
ATOM 1477 C C . ALA A 1 207 ? -13.048 -17.069 3.257 1.00 90.56 207 ALA A C 1
ATOM 1479 O O . ALA A 1 207 ? -13.472 -17.986 2.557 1.00 90.56 207 ALA A O 1
ATOM 1480 N N . GLY A 1 208 ? -12.194 -16.154 2.783 1.00 86.44 208 GLY A N 1
ATOM 1481 C CA . GLY A 1 208 ? -11.806 -16.127 1.375 1.00 86.44 208 GLY A CA 1
ATOM 1482 C C . GLY A 1 208 ? -12.987 -15.765 0.463 1.00 86.44 208 GLY A C 1
ATOM 1483 O O . GLY A 1 208 ? -13.189 -16.419 -0.557 1.00 86.44 208 GLY A O 1
ATOM 1484 N N . THR A 1 209 ? -13.815 -14.787 0.868 1.00 89.25 209 THR A N 1
ATOM 1485 C CA . THR A 1 209 ? -15.064 -14.404 0.161 1.00 89.25 209 THR A CA 1
ATOM 1486 C C . THR A 1 209 ? -15.171 -12.919 -0.227 1.00 89.25 209 THR A C 1
ATOM 1488 O O . THR A 1 209 ? -16.251 -12.432 -0.560 1.00 89.25 209 THR A O 1
ATOM 1491 N N . LEU A 1 210 ? -14.057 -12.184 -0.214 1.00 89.06 210 LEU A N 1
ATOM 1492 C CA . LEU A 1 210 ? -13.934 -10.893 -0.895 1.00 89.06 210 LEU A CA 1
ATOM 1493 C C . LEU A 1 210 ? -14.140 -11.029 -2.416 1.00 89.06 210 LEU A C 1
ATOM 1495 O O . LEU A 1 210 ? -13.955 -12.083 -3.027 1.00 89.06 210 LEU A O 1
ATOM 1499 N N . LYS A 1 211 ? -14.523 -9.932 -3.060 1.00 89.12 211 LYS A N 1
ATOM 1500 C CA . LYS A 1 211 ? -14.924 -9.930 -4.469 1.00 89.12 211 LYS A CA 1
ATOM 1501 C C . LYS A 1 211 ? -13.775 -10.212 -5.436 1.00 89.12 211 LYS A C 1
ATOM 1503 O O . LYS A 1 211 ? -14.005 -10.839 -6.466 1.00 89.12 211 LYS A O 1
ATOM 1508 N N . GLN A 1 212 ? -12.578 -9.717 -5.132 1.00 82.06 212 GLN A N 1
ATOM 1509 C CA . GLN A 1 212 ? -11.407 -9.812 -6.007 1.00 82.06 212 GLN A CA 1
ATOM 1510 C C . GLN A 1 212 ? -10.280 -10.569 -5.318 1.00 82.06 212 GLN A C 1
ATOM 1512 O O . GLN A 1 212 ? -10.117 -10.470 -4.101 1.00 82.06 212 GLN A O 1
ATOM 1517 N N . ARG A 1 213 ? -9.475 -11.293 -6.100 1.00 74.25 213 ARG A N 1
ATOM 1518 C CA . ARG A 1 213 ? -8.357 -12.080 -5.560 1.00 74.25 213 ARG A CA 1
ATOM 1519 C C . ARG A 1 213 ? -7.265 -11.193 -4.952 1.00 74.25 213 ARG A C 1
ATOM 1521 O O . ARG A 1 213 ? -6.684 -11.542 -3.934 1.00 74.25 213 ARG A O 1
ATOM 1528 N N . GLU A 1 214 ? -7.040 -10.020 -5.540 1.00 77.31 214 GLU A N 1
ATOM 1529 C CA . GLU A 1 214 ? -6.021 -9.045 -5.135 1.00 77.31 214 GLU A CA 1
ATOM 1530 C C . GLU A 1 214 ? -6.309 -8.437 -3.755 1.00 77.31 214 GLU A C 1
ATOM 1532 O O . GLU A 1 214 ? -5.441 -7.804 -3.164 1.00 77.31 214 GLU A O 1
ATOM 1537 N N . CYS A 1 215 ? -7.524 -8.631 -3.238 1.00 82.56 215 CYS A N 1
ATOM 1538 C CA . CYS A 1 215 ? -7.931 -8.173 -1.919 1.00 82.56 215 CYS A CA 1
ATOM 1539 C C . CYS A 1 215 ? -7.542 -9.131 -0.790 1.00 82.56 215 CYS A C 1
ATOM 1541 O O . CYS A 1 215 ? -7.606 -8.748 0.378 1.00 82.56 215 CYS A O 1
ATOM 1543 N N . TYR A 1 216 ? -7.175 -10.374 -1.103 1.00 77.56 216 TYR A N 1
ATOM 1544 C CA . TYR A 1 216 ? -6.779 -11.342 -0.087 1.00 77.56 216 TYR A CA 1
ATOM 1545 C C . TYR A 1 216 ? -5.315 -11.202 0.298 1.00 77.56 216 TYR A C 1
ATOM 1547 O O . TYR A 1 216 ? -4.473 -10.753 -0.478 1.00 77.56 216 TYR A O 1
ATOM 1555 N N . SER A 1 217 ? -5.010 -11.688 1.498 1.00 72.81 217 SER A N 1
ATOM 1556 C CA . SER A 1 217 ? -3.646 -12.029 1.870 1.00 72.81 217 SER A CA 1
ATOM 1557 C C . SER A 1 217 ? -3.103 -13.110 0.921 1.00 72.81 217 SER A C 1
ATOM 1559 O O . SER A 1 217 ? -3.631 -14.222 0.865 1.00 72.81 217 SER A O 1
ATOM 1561 N N . GLY A 1 218 ? -2.074 -12.764 0.146 1.00 71.06 218 GLY A N 1
ATOM 1562 C CA . GLY A 1 218 ? -1.506 -13.588 -0.927 1.00 71.06 218 GLY A CA 1
ATOM 1563 C C . GLY A 1 218 ? 0.001 -13.812 -0.787 1.00 71.06 218 GLY A C 1
ATOM 1564 O O . GLY A 1 218 ? 0.605 -13.454 0.220 1.00 71.06 218 GLY A O 1
ATOM 1565 N N . TYR A 1 219 ? 0.636 -14.388 -1.813 1.00 73.62 219 TYR A N 1
ATOM 1566 C CA . TYR A 1 219 ? 2.078 -14.672 -1.781 1.00 73.62 219 TYR A CA 1
ATOM 1567 C C . TYR A 1 219 ? 2.927 -13.396 -1.714 1.00 73.62 219 TYR A C 1
ATOM 1569 O O . TYR A 1 219 ? 3.940 -13.355 -1.016 1.00 73.62 219 TYR A O 1
ATOM 1577 N N . HIS A 1 220 ? 2.522 -12.350 -2.432 1.00 75.19 220 HIS A N 1
ATOM 1578 C CA . HIS A 1 220 ? 3.221 -11.063 -2.434 1.00 75.19 220 HIS A CA 1
ATOM 1579 C C . HIS A 1 220 ? 2.862 -10.182 -1.229 1.00 75.19 220 HIS A C 1
ATOM 1581 O O . HIS A 1 220 ? 3.667 -9.352 -0.821 1.00 75.19 220 HIS A O 1
ATOM 1587 N N . ALA A 1 221 ? 1.674 -10.383 -0.652 1.00 78.25 221 ALA A N 1
ATOM 1588 C CA . ALA A 1 221 ? 1.125 -9.589 0.443 1.00 78.25 221 ALA A CA 1
ATOM 1589 C C . ALA A 1 221 ? 0.411 -10.494 1.470 1.00 78.25 221 ALA A C 1
ATOM 1591 O O . ALA A 1 221 ? -0.819 -10.493 1.527 1.00 78.25 221 ALA A O 1
ATOM 1592 N N . PRO A 1 222 ? 1.142 -11.295 2.265 1.00 78.38 222 PRO A N 1
ATOM 1593 C CA . PRO A 1 222 ? 0.603 -12.227 3.269 1.00 78.38 222 PRO A CA 1
ATOM 1594 C C . PRO A 1 222 ? -0.291 -11.593 4.340 1.00 78.38 222 PRO A C 1
ATOM 1596 O O . PRO A 1 222 ? -1.007 -12.323 5.009 1.00 78.38 222 PRO A O 1
ATOM 1599 N N . HIS A 1 223 ? -0.253 -10.270 4.491 1.00 85.12 223 HIS A N 1
ATOM 1600 C CA . HIS A 1 223 ? -1.093 -9.477 5.387 1.00 85.12 223 HIS A CA 1
ATOM 1601 C C . HIS A 1 223 ? -1.787 -8.329 4.641 1.00 85.12 223 HIS A C 1
ATOM 1603 O O . HIS A 1 223 ? -2.028 -7.270 5.219 1.00 85.12 223 HIS A O 1
ATOM 1609 N N . GLY A 1 224 ? -2.088 -8.518 3.349 1.00 83.69 224 GLY A N 1
ATOM 1610 C CA . GLY A 1 224 ? -2.807 -7.567 2.490 1.00 83.69 224 GLY A CA 1
ATOM 1611 C C . GLY A 1 224 ? -4.051 -6.992 3.152 1.00 83.69 224 GLY A C 1
ATOM 1612 O O . GLY A 1 224 ? -4.141 -5.797 3.418 1.00 83.69 224 GLY A O 1
ATOM 1613 N N . SER A 1 225 ? -4.982 -7.884 3.465 1.00 85.44 225 SER A N 1
ATOM 1614 C CA . SER A 1 225 ? -6.269 -7.550 4.069 1.00 85.44 225 SER A CA 1
ATOM 1615 C C . SER A 1 225 ? -6.130 -6.869 5.447 1.00 85.44 225 SER A C 1
ATOM 1617 O O . SER A 1 225 ? -6.640 -5.756 5.599 1.00 85.44 225 SER A O 1
ATOM 1619 N N . PRO A 1 226 ? -5.403 -7.444 6.431 1.00 89.19 226 PRO A N 1
ATOM 1620 C CA . PRO A 1 226 ? -5.191 -6.784 7.721 1.00 89.19 226 PRO A CA 1
ATOM 1621 C C . PRO A 1 226 ? -4.477 -5.434 7.624 1.00 89.19 226 PRO A C 1
ATOM 1623 O O . PRO A 1 226 ? -4.833 -4.500 8.338 1.00 89.19 226 PRO A O 1
ATOM 1626 N N . GLY A 1 227 ? -3.482 -5.297 6.744 1.00 90.75 227 GLY A N 1
ATOM 1627 C CA . GLY A 1 227 ? -2.743 -4.045 6.596 1.00 90.75 227 GLY A CA 1
ATOM 1628 C C . GLY A 1 227 ? -3.618 -2.899 6.094 1.00 90.75 227 GLY A C 1
ATOM 1629 O O . GLY A 1 227 ? -3.553 -1.812 6.661 1.00 90.75 227 GLY A O 1
ATOM 1630 N N . LEU A 1 228 ? -4.485 -3.152 5.109 1.00 91.31 228 LEU A N 1
ATOM 1631 C CA . LEU A 1 228 ? -5.465 -2.162 4.644 1.00 91.31 228 LEU A CA 1
ATOM 1632 C C . LEU A 1 228 ? -6.463 -1.795 5.757 1.00 91.31 228 LEU A C 1
ATOM 1634 O O . LEU A 1 228 ? -6.690 -0.627 6.054 1.00 91.31 228 LEU A O 1
ATOM 1638 N N . THR A 1 229 ? -6.979 -2.786 6.489 1.00 94.19 229 THR A N 1
ATOM 1639 C CA . THR A 1 229 ? -7.874 -2.521 7.628 1.00 94.19 229 THR A CA 1
ATOM 1640 C C . THR A 1 229 ? -7.194 -1.720 8.750 1.00 94.19 229 THR A C 1
ATOM 1642 O O . THR A 1 229 ? -7.840 -0.884 9.380 1.00 94.19 229 THR A O 1
ATOM 1645 N N . LEU A 1 230 ? -5.893 -1.918 8.993 1.00 95.88 230 LEU A N 1
ATOM 1646 C CA . LEU A 1 230 ? -5.123 -1.101 9.938 1.00 95.88 230 LEU A CA 1
ATOM 1647 C C . LEU A 1 230 ? -4.962 0.340 9.444 1.00 95.88 230 LEU A C 1
ATOM 1649 O O . LEU A 1 230 ? -5.140 1.262 10.235 1.00 95.88 230 LEU A O 1
ATOM 1653 N N . ILE A 1 231 ? -4.680 0.541 8.155 1.00 95.50 231 ILE A N 1
ATOM 1654 C CA . ILE A 1 231 ? -4.612 1.879 7.548 1.00 95.50 231 ILE A CA 1
ATOM 1655 C C . ILE A 1 231 ? -5.950 2.607 7.716 1.00 95.50 231 ILE A C 1
ATOM 1657 O O . ILE A 1 231 ? -5.961 3.748 8.176 1.00 95.50 231 ILE A O 1
ATOM 1661 N N . LEU A 1 232 ? -7.073 1.937 7.437 1.00 96.81 232 LEU A N 1
ATOM 1662 C CA . LEU A 1 232 ? -8.410 2.495 7.650 1.00 96.81 232 LEU A CA 1
ATOM 1663 C C . LEU A 1 232 ? -8.628 2.922 9.112 1.00 96.81 232 LEU A C 1
ATOM 1665 O O . LEU A 1 232 ? -9.107 4.025 9.381 1.00 96.81 232 LEU A O 1
ATOM 1669 N N . ALA A 1 233 ? -8.256 2.068 10.066 1.00 97.69 233 ALA A N 1
ATOM 1670 C CA . ALA A 1 233 ? -8.402 2.355 11.489 1.00 97.69 233 ALA A CA 1
ATOM 1671 C C . ALA A 1 233 ? -7.540 3.551 11.942 1.00 97.69 233 ALA A C 1
ATOM 1673 O O . ALA A 1 233 ? -8.039 4.444 12.634 1.00 97.69 233 ALA A O 1
ATOM 1674 N N . ASP A 1 234 ? -6.275 3.609 11.511 1.00 97.50 234 ASP A N 1
ATOM 1675 C CA . ASP A 1 234 ? -5.376 4.739 11.777 1.00 97.50 234 ASP A CA 1
ATOM 1676 C C . ASP A 1 234 ? -5.936 6.036 11.155 1.00 97.50 234 ASP A C 1
ATOM 1678 O O . ASP A 1 234 ? -5.913 7.087 11.799 1.00 97.50 234 ASP A O 1
ATOM 1682 N N . LEU A 1 235 ? -6.518 5.976 9.951 1.00 97.69 235 LEU A N 1
ATOM 1683 C CA . LEU A 1 235 ? -7.156 7.123 9.293 1.00 97.69 235 LEU A CA 1
ATOM 1684 C C . LEU A 1 235 ? -8.394 7.626 10.045 1.00 97.69 235 LEU A C 1
ATOM 1686 O O . LEU A 1 235 ? -8.549 8.838 10.195 1.00 97.69 235 LEU A O 1
ATOM 1690 N N . HIS A 1 236 ? -9.240 6.745 10.584 1.00 98.19 236 HIS A N 1
ATOM 1691 C CA . HIS A 1 236 ? -10.331 7.161 11.475 1.00 98.19 236 HIS A CA 1
ATOM 1692 C C . HIS A 1 236 ? -9.805 7.861 12.732 1.00 98.19 236 HIS A C 1
ATOM 1694 O O . HIS A 1 236 ? -10.308 8.918 13.115 1.00 98.19 236 HIS A O 1
ATOM 1700 N N . ALA A 1 237 ? -8.756 7.320 13.358 1.00 97.81 237 ALA A N 1
ATOM 1701 C CA . ALA A 1 237 ? -8.150 7.944 14.531 1.00 97.81 237 ALA A CA 1
ATOM 1702 C C . ALA A 1 237 ? -7.605 9.349 14.208 1.00 97.81 237 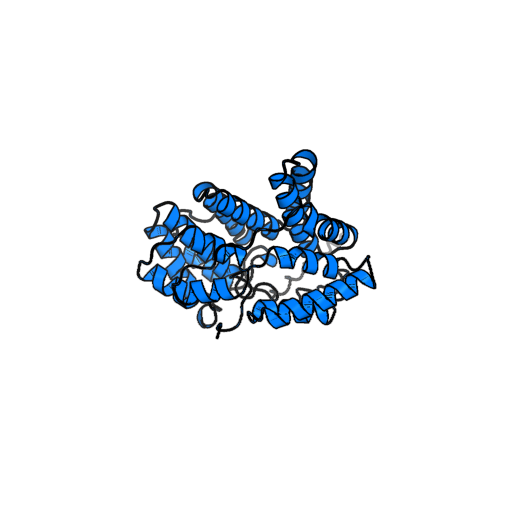ALA A C 1
ATOM 1704 O O . ALA A 1 237 ? -7.860 10.291 14.960 1.00 97.81 237 ALA A O 1
ATOM 1705 N N . LEU A 1 238 ? -6.928 9.510 13.065 1.00 97.25 238 LEU A N 1
ATOM 1706 C CA . LEU A 1 238 ? -6.409 10.796 12.582 1.00 97.25 238 LEU A CA 1
ATOM 1707 C C . LEU A 1 238 ? -7.515 11.807 12.237 1.00 97.25 238 LEU A C 1
ATOM 1709 O O . LEU A 1 238 ? -7.303 13.009 12.382 1.00 97.25 238 LEU A O 1
ATOM 1713 N N . ASN A 1 239 ? -8.696 11.339 11.827 1.00 97.62 239 ASN A N 1
ATOM 1714 C CA . ASN A 1 239 ? -9.867 12.180 11.561 1.00 97.62 239 ASN A CA 1
ATOM 1715 C C . ASN A 1 239 ? -10.726 12.457 12.814 1.00 97.62 239 ASN A C 1
ATOM 1717 O O . ASN A 1 239 ? -11.791 13.061 12.707 1.00 97.62 239 ASN A O 1
ATOM 1721 N N . GLY A 1 240 ? -10.268 12.071 14.011 1.00 96.81 240 GLY A N 1
ATOM 1722 C CA . GLY A 1 240 ? -10.979 12.347 15.262 1.00 96.81 240 GLY A CA 1
ATOM 1723 C C . GLY A 1 240 ? -12.139 11.390 15.546 1.00 96.81 240 GLY A C 1
ATOM 1724 O O . GLY A 1 240 ? -13.038 11.730 16.314 1.00 96.81 240 GLY A O 1
ATOM 1725 N N . GLU A 1 241 ? -12.104 10.182 14.979 1.00 97.81 241 GLU A N 1
ATOM 1726 C CA . GLU A 1 241 ? -13.142 9.153 15.112 1.00 97.81 241 GLU A CA 1
ATOM 1727 C C . GLU A 1 241 ? -12.620 7.912 15.875 1.00 97.81 241 GLU A C 1
ATOM 1729 O O . GLU A 1 241 ? -12.626 6.791 15.357 1.00 97.81 241 GLU A O 1
ATOM 1734 N N . PRO A 1 242 ? -12.162 8.055 17.138 1.00 96.81 242 PRO A N 1
ATOM 1735 C CA . PRO A 1 242 ? -11.480 6.981 17.865 1.00 96.81 242 PRO A CA 1
ATOM 1736 C C . PRO A 1 242 ? -12.380 5.776 18.172 1.00 96.81 242 PRO A C 1
ATOM 1738 O O . PRO A 1 242 ? -11.880 4.662 18.317 1.00 96.81 242 PRO A O 1
ATOM 1741 N N . ALA A 1 243 ? -13.699 5.973 18.266 1.00 96.88 243 ALA A N 1
ATOM 1742 C CA . ALA A 1 243 ? -14.646 4.877 18.461 1.00 96.88 243 ALA A CA 1
ATOM 1743 C C . ALA A 1 243 ? -14.718 3.962 17.225 1.00 96.88 243 ALA A C 1
ATOM 1745 O O . ALA A 1 243 ? -14.695 2.741 17.370 1.00 96.88 243 ALA A O 1
ATOM 1746 N N . VAL A 1 244 ? -14.729 4.553 16.024 1.00 98.12 244 VAL A N 1
ATOM 1747 C CA . VAL A 1 244 ? -14.725 3.818 14.751 1.00 98.12 244 VAL A CA 1
ATOM 1748 C C . VAL A 1 244 ? -13.381 3.120 14.554 1.00 98.12 244 VAL A C 1
ATOM 1750 O O . VAL A 1 244 ? -13.338 1.920 14.291 1.00 98.12 244 VAL A O 1
ATOM 1753 N N . ALA A 1 245 ? -12.277 3.835 14.796 1.00 98.31 245 ALA A N 1
ATOM 1754 C CA . ALA A 1 245 ? -10.934 3.257 14.772 1.00 98.31 245 ALA A CA 1
ATOM 1755 C C . ALA A 1 245 ? -10.826 2.029 15.692 1.00 98.31 245 ALA A C 1
ATOM 1757 O O . ALA A 1 245 ? -10.345 0.974 15.281 1.00 98.31 245 ALA A O 1
ATOM 1758 N N . LYS A 1 246 ? -11.341 2.135 16.927 1.00 97.69 246 LYS A N 1
ATOM 1759 C CA . LYS A 1 246 ? -11.355 1.030 17.891 1.00 97.69 246 LYS A CA 1
ATOM 1760 C C . LYS A 1 246 ? -12.131 -0.186 17.389 1.00 97.69 246 LYS A C 1
ATOM 1762 O O . LYS A 1 246 ? -11.650 -1.299 17.594 1.00 97.69 246 LYS A O 1
ATOM 1767 N N . ALA A 1 247 ? -13.271 0.004 16.724 1.00 98.06 247 ALA A N 1
ATOM 1768 C CA . ALA A 1 247 ? -14.031 -1.102 16.143 1.00 98.06 247 ALA A CA 1
ATOM 1769 C C . ALA A 1 247 ? -13.181 -1.899 15.138 1.00 98.06 247 ALA A C 1
ATOM 1771 O O . ALA A 1 247 ? -13.100 -3.125 15.236 1.00 98.06 247 ALA A O 1
ATOM 1772 N N . TYR A 1 248 ? -12.461 -1.210 14.248 1.00 98.06 248 TYR A N 1
ATOM 1773 C CA . TYR A 1 248 ? -11.562 -1.857 13.291 1.00 98.06 248 TYR A CA 1
ATOM 1774 C C . TYR A 1 248 ? -10.328 -2.490 13.948 1.00 98.06 248 TYR A C 1
ATOM 1776 O O . TYR A 1 248 ? -9.976 -3.617 13.599 1.00 98.06 248 TYR A O 1
ATOM 1784 N N . TYR A 1 249 ? -9.701 -1.846 14.940 1.00 98.19 249 TYR A N 1
ATOM 1785 C CA . TYR A 1 249 ? -8.596 -2.474 15.677 1.00 98.19 249 TYR A CA 1
ATOM 1786 C C . TYR A 1 249 ? -9.037 -3.742 16.417 1.00 98.19 249 TYR A C 1
ATOM 1788 O O . TYR A 1 249 ? -8.302 -4.728 16.449 1.00 98.19 249 TYR A O 1
ATOM 1796 N N . ASP A 1 250 ? -10.228 -3.737 17.021 1.00 98.19 250 ASP A N 1
ATOM 1797 C CA . ASP A 1 250 ? -10.772 -4.910 17.700 1.00 98.19 250 ASP A CA 1
ATOM 1798 C C . ASP A 1 250 ? -11.122 -6.018 16.693 1.00 98.19 250 ASP A C 1
ATOM 1800 O O . ASP A 1 250 ? -10.835 -7.184 16.975 1.00 98.19 250 ASP A O 1
ATOM 1804 N N . ALA A 1 251 ? -11.676 -5.678 15.524 1.00 97.69 251 ALA A N 1
ATOM 1805 C CA . ALA A 1 251 ? -11.947 -6.616 14.429 1.00 97.69 251 ALA A CA 1
ATOM 1806 C C . ALA A 1 251 ? -10.674 -7.287 13.901 1.00 97.69 251 ALA A C 1
ATOM 1808 O O . ALA A 1 251 ? -10.637 -8.510 13.769 1.00 97.69 251 ALA A O 1
ATOM 1809 N N . LEU A 1 252 ? -9.599 -6.521 13.699 1.00 95.75 252 LEU A N 1
ATOM 1810 C CA . LEU A 1 252 ? -8.304 -7.019 13.219 1.00 95.75 252 LEU A CA 1
ATOM 1811 C C . LEU A 1 252 ? -7.741 -8.184 14.034 1.00 95.75 252 LEU A C 1
ATOM 1813 O O . LEU A 1 252 ? -7.115 -9.078 13.470 1.00 95.75 252 LEU A O 1
ATOM 1817 N N . THR A 1 253 ? -8.002 -8.222 15.343 1.00 96.94 253 THR A N 1
ATOM 1818 C CA . THR A 1 253 ? -7.528 -9.312 16.214 1.00 96.94 253 THR A CA 1
ATOM 1819 C C . THR A 1 253 ? -8.103 -10.686 15.862 1.00 96.94 253 THR A C 1
ATOM 1821 O O . THR A 1 253 ? -7.596 -11.706 16.330 1.00 96.94 253 THR A O 1
ATOM 1824 N N . ARG A 1 254 ? -9.164 -10.722 15.044 1.00 96.31 254 ARG A N 1
ATOM 1825 C CA . ARG A 1 254 ? -9.825 -11.938 14.557 1.00 96.31 254 ARG A CA 1
ATOM 1826 C C . ARG A 1 254 ? -9.309 -12.397 13.196 1.00 96.31 254 ARG A C 1
ATOM 1828 O O . ARG A 1 254 ? -9.734 -13.461 12.752 1.00 96.31 254 ARG A O 1
ATOM 1835 N N . ALA A 1 255 ? -8.440 -11.642 12.524 1.00 92.44 255 ALA A N 1
ATOM 1836 C CA . ALA A 1 255 ? -7.871 -12.074 11.251 1.00 92.44 255 ALA A CA 1
ATOM 1837 C C . ALA A 1 255 ? -7.013 -13.343 11.444 1.00 92.44 255 ALA A C 1
ATOM 1839 O O . ALA A 1 255 ? -6.275 -13.461 12.424 1.00 92.44 255 ALA A O 1
ATOM 1840 N N . ASN A 1 256 ? -7.112 -14.306 10.523 1.00 90.12 256 ASN A N 1
ATOM 1841 C CA . ASN A 1 256 ? -6.447 -15.614 10.633 1.00 90.12 256 ASN A CA 1
ATOM 1842 C C . ASN A 1 256 ? -4.917 -15.506 10.767 1.00 90.12 256 ASN A C 1
ATOM 1844 O O . ASN A 1 256 ? -4.281 -16.340 11.406 1.00 90.12 256 ASN A O 1
ATOM 1848 N N . ASP A 1 257 ? -4.335 -14.486 10.149 1.00 83.94 257 ASP A N 1
ATOM 1849 C CA . ASP A 1 257 ? -2.906 -14.195 10.081 1.00 83.94 257 ASP A CA 1
ATOM 1850 C C . ASP A 1 257 ? -2.442 -13.185 11.152 1.00 83.94 257 ASP A C 1
ATOM 1852 O O . ASP A 1 257 ? -1.242 -12.944 11.294 1.00 83.94 257 ASP A O 1
ATOM 1856 N N . TYR A 1 258 ? -3.363 -12.658 11.971 1.00 90.81 258 TYR A N 1
ATOM 1857 C CA . TYR A 1 258 ? -3.056 -11.755 13.084 1.00 90.81 258 TYR A CA 1
ATOM 1858 C C . TYR A 1 258 ? -1.999 -12.303 14.061 1.00 90.81 258 TYR A C 1
ATOM 1860 O O . TYR A 1 258 ? -1.111 -11.542 14.456 1.00 90.81 258 TYR A O 1
ATOM 1868 N N . PRO A 1 259 ? -2.012 -13.598 14.460 1.00 90.44 259 PRO A N 1
ATOM 1869 C CA . PRO A 1 259 ? -1.047 -14.111 15.433 1.00 90.44 259 PRO A CA 1
ATOM 1870 C C . PRO A 1 259 ? 0.415 -14.034 14.981 1.00 90.44 259 PRO A C 1
ATOM 1872 O O . PRO A 1 259 ? 1.295 -13.942 15.838 1.00 90.44 259 PRO A O 1
ATOM 1875 N N . THR A 1 260 ? 0.670 -14.082 13.670 1.00 86.25 260 THR A N 1
ATOM 1876 C CA . THR A 1 260 ? 2.016 -14.065 13.076 1.00 86.25 260 THR A CA 1
ATOM 1877 C C . THR A 1 260 ? 2.392 -12.711 12.482 1.00 86.25 260 THR A C 1
ATOM 1879 O O . THR A 1 260 ? 3.525 -12.539 12.044 1.00 86.25 260 THR A O 1
ATOM 1882 N N . TRP A 1 261 ? 1.467 -11.751 12.463 1.00 88.62 261 TRP A N 1
ATOM 1883 C CA . TRP A 1 261 ? 1.682 -10.467 11.812 1.00 88.62 261 TRP A CA 1
ATOM 1884 C C . TRP A 1 261 ? 2.686 -9.592 12.587 1.00 88.62 261 TRP A C 1
ATOM 1886 O O . TRP A 1 261 ? 2.463 -9.322 13.773 1.00 88.62 261 TRP A O 1
ATOM 1896 N N . PRO A 1 262 ? 3.757 -9.066 11.955 1.00 88.25 262 PRO A N 1
ATOM 1897 C CA . PRO A 1 262 ? 4.758 -8.255 12.657 1.00 88.25 262 PRO A CA 1
ATOM 1898 C C . PRO A 1 262 ? 4.225 -6.949 13.255 1.00 88.25 262 PRO A C 1
ATOM 1900 O O . PRO A 1 262 ? 4.812 -6.425 14.198 1.00 88.25 262 PRO A O 1
ATOM 1903 N N . LEU A 1 263 ? 3.099 -6.435 12.750 1.00 91.81 263 LEU A N 1
ATOM 1904 C CA . LEU A 1 263 ? 2.442 -5.238 13.285 1.00 91.81 263 LEU A CA 1
ATOM 1905 C C . LEU A 1 263 ? 1.432 -5.534 14.402 1.00 91.81 263 LEU A C 1
ATOM 1907 O O . LEU A 1 263 ? 0.840 -4.600 14.941 1.00 91.81 263 LEU A O 1
ATOM 1911 N N . LYS A 1 264 ? 1.275 -6.796 14.828 1.00 94.31 264 LYS A N 1
ATOM 1912 C CA . LYS A 1 264 ? 0.451 -7.151 15.992 1.00 94.31 264 LYS A CA 1
ATOM 1913 C C . LYS A 1 264 ? 0.736 -6.263 17.217 1.00 94.31 264 LYS A C 1
ATOM 1915 O O . LYS A 1 264 ? -0.232 -5.739 17.769 1.00 94.31 264 LYS A O 1
ATOM 1920 N N . PRO A 1 265 ? 1.998 -6.022 17.642 1.00 95.44 265 PRO A N 1
ATOM 1921 C CA . PRO A 1 265 ? 2.267 -5.161 18.794 1.00 95.44 265 PRO A CA 1
ATOM 1922 C C . PRO A 1 265 ? 1.733 -3.735 18.625 1.00 95.44 265 PRO A C 1
ATOM 1924 O O . PRO A 1 265 ? 1.233 -3.162 19.588 1.00 95.44 265 PRO A O 1
ATOM 1927 N N . LEU A 1 266 ? 1.793 -3.174 17.411 1.00 95.38 266 LEU A N 1
ATOM 1928 C CA . LEU A 1 266 ? 1.233 -1.855 17.120 1.00 95.38 266 LEU A CA 1
ATOM 1929 C C . LEU A 1 266 ? -0.290 -1.861 17.285 1.00 95.38 266 LEU A C 1
ATOM 1931 O O . LEU A 1 266 ? -0.819 -1.003 17.987 1.00 95.38 266 LEU A O 1
ATOM 1935 N N . VAL A 1 267 ? -0.985 -2.854 16.717 1.00 96.75 267 VAL A N 1
ATOM 1936 C CA . VAL A 1 267 ? -2.445 -2.992 16.870 1.00 96.75 267 VAL A CA 1
ATOM 1937 C C . VAL A 1 267 ? -2.830 -3.079 18.348 1.00 96.75 267 VAL A C 1
ATOM 1939 O O . VAL A 1 267 ? -3.747 -2.387 18.780 1.00 96.75 267 VAL A O 1
ATOM 1942 N N . GLU A 1 268 ? -2.116 -3.866 19.156 1.00 97.50 268 GLU A N 1
ATOM 1943 C CA . GLU A 1 268 ? -2.418 -3.978 20.590 1.00 97.50 268 GLU A CA 1
ATOM 1944 C C . GLU A 1 268 ? -2.235 -2.647 21.336 1.00 97.50 268 GLU A C 1
ATOM 1946 O O . GLU A 1 268 ? -3.058 -2.296 22.185 1.00 97.50 268 GLU A O 1
ATOM 1951 N N . ARG A 1 269 ? -1.216 -1.852 20.989 1.00 97.19 269 ARG A N 1
ATOM 1952 C CA . ARG A 1 269 ? -1.047 -0.514 21.575 1.00 97.19 269 ARG A CA 1
ATOM 1953 C C . ARG A 1 269 ? -2.133 0.463 21.123 1.00 97.19 269 ARG A C 1
ATOM 1955 O O . ARG A 1 269 ? -2.663 1.191 21.961 1.00 97.19 269 ARG A O 1
ATOM 1962 N N . ARG A 1 270 ? -2.538 0.436 19.847 1.00 97.56 270 ARG A N 1
ATOM 1963 C CA . ARG A 1 270 ? -3.685 1.215 19.339 1.00 97.56 270 ARG A CA 1
ATOM 1964 C C . ARG A 1 270 ? -4.968 0.888 20.101 1.00 97.56 270 ARG A C 1
ATOM 1966 O O . ARG A 1 270 ? -5.670 1.789 20.554 1.00 97.56 270 ARG A O 1
ATOM 1973 N N . ARG A 1 271 ? -5.238 -0.403 20.331 1.00 97.31 271 ARG A N 1
ATOM 1974 C CA . ARG A 1 271 ? -6.383 -0.875 21.133 1.00 97.31 271 ARG A CA 1
ATOM 1975 C C . ARG A 1 271 ? -6.326 -0.402 22.584 1.00 97.31 271 ARG A C 1
ATOM 1977 O O . ARG A 1 271 ? -7.381 -0.168 23.174 1.00 97.31 271 ARG A O 1
ATOM 1984 N N . ALA A 1 272 ? -5.121 -0.263 23.137 1.00 97.06 272 ALA A N 1
ATOM 1985 C CA . ALA A 1 272 ? -4.871 0.274 24.473 1.00 97.06 272 ALA A CA 1
ATOM 1986 C C . ALA A 1 272 ? -4.915 1.815 24.547 1.00 97.06 272 ALA A C 1
ATOM 1988 O O . ALA A 1 272 ? -4.796 2.369 25.639 1.00 97.06 272 ALA A O 1
ATOM 1989 N N . GLY A 1 273 ? -5.119 2.507 23.420 1.00 95.62 273 GLY A N 1
ATOM 1990 C CA . GLY A 1 273 ? -5.291 3.959 23.361 1.00 95.62 273 GLY A CA 1
ATOM 1991 C C . GLY A 1 273 ? -4.082 4.744 22.848 1.00 95.62 273 GLY A C 1
ATOM 1992 O O . GLY A 1 273 ? -4.101 5.971 22.934 1.00 95.62 273 GLY A O 1
ATOM 1993 N N . GLU A 1 274 ? -3.043 4.092 22.312 1.00 96.06 274 GLU A N 1
ATOM 1994 C CA . GLU A 1 274 ? -1.970 4.806 21.606 1.00 96.06 274 GLU A CA 1
ATOM 1995 C C . GLU A 1 274 ? -2.542 5.538 20.383 1.00 96.06 274 GLU A C 1
ATOM 1997 O O . GLU A 1 274 ? -3.138 4.921 19.498 1.00 96.06 274 GLU A O 1
ATOM 2002 N N . ALA A 1 275 ? -2.344 6.856 20.321 1.00 94.50 275 ALA A N 1
ATOM 2003 C CA . ALA A 1 275 ? -2.822 7.680 19.217 1.00 94.50 275 ALA A CA 1
ATOM 2004 C C . ALA A 1 275 ? -2.031 7.417 17.929 1.00 94.50 275 ALA A C 1
ATOM 2006 O O . ALA A 1 275 ? -0.803 7.334 17.960 1.00 94.50 275 ALA A O 1
ATOM 2007 N N . ALA A 1 276 ? -2.736 7.343 16.797 1.00 94.75 276 ALA A N 1
ATOM 2008 C CA . ALA A 1 276 ? -2.108 7.289 15.484 1.00 94.75 276 ALA A CA 1
ATOM 2009 C C . ALA A 1 276 ? -1.463 8.614 15.092 1.00 94.75 276 ALA A C 1
ATOM 2011 O O . ALA A 1 276 ? -2.010 9.688 15.341 1.00 94.75 276 ALA A O 1
ATOM 2012 N N . THR A 1 277 ? -0.296 8.526 14.454 1.00 92.81 277 THR A N 1
ATOM 2013 C CA . THR A 1 277 ? 0.367 9.665 13.819 1.00 92.81 277 THR A CA 1
ATOM 2014 C C . THR A 1 277 ? 0.392 9.466 12.310 1.00 92.81 277 THR A C 1
ATOM 2016 O O . THR A 1 277 ? 0.425 8.339 11.812 1.00 92.81 277 THR A O 1
ATOM 2019 N N . PHE A 1 278 ? 0.419 10.572 11.567 1.00 90.44 278 PHE A N 1
ATOM 2020 C CA . PHE A 1 278 ? 0.586 10.528 10.115 1.00 90.44 278 PHE A CA 1
ATOM 2021 C C . PHE A 1 278 ? 1.869 9.807 9.697 1.00 90.44 278 PHE A C 1
ATOM 2023 O O . PHE A 1 278 ? 1.844 9.051 8.733 1.00 90.44 278 PHE A O 1
ATOM 2030 N N . GLY A 1 279 ? 2.975 10.015 10.422 1.00 88.88 279 GLY A N 1
ATOM 2031 C CA . GLY A 1 279 ? 4.252 9.357 10.135 1.00 88.88 279 GLY A CA 1
ATOM 2032 C C . GLY A 1 279 ? 4.150 7.837 10.239 1.00 88.88 279 GLY A C 1
ATOM 2033 O O . GLY A 1 279 ? 4.590 7.126 9.337 1.00 88.88 279 GLY A O 1
ATOM 2034 N N . GLN A 1 280 ? 3.486 7.337 11.284 1.00 90.94 280 GLN A N 1
ATOM 2035 C CA . GLN A 1 280 ? 3.251 5.906 11.459 1.00 90.94 280 GLN A CA 1
ATOM 2036 C C . GLN A 1 280 ? 2.323 5.342 10.375 1.00 90.94 280 GLN A C 1
ATOM 2038 O O . GLN A 1 280 ? 2.674 4.350 9.742 1.00 90.94 280 GLN A O 1
ATOM 2043 N N . ALA A 1 281 ? 1.185 5.993 10.113 1.00 90.44 281 ALA A N 1
ATOM 2044 C CA . ALA A 1 281 ? 0.223 5.544 9.105 1.00 90.44 281 ALA A CA 1
ATOM 2045 C C . ALA A 1 281 ? 0.837 5.523 7.690 1.00 90.44 281 ALA A C 1
ATOM 2047 O O . ALA A 1 281 ? 0.732 4.528 6.968 1.00 90.44 281 ALA A O 1
ATOM 2048 N N . ALA A 1 282 ? 1.582 6.573 7.331 1.00 87.88 282 ALA A N 1
ATOM 2049 C CA . ALA A 1 282 ? 2.324 6.640 6.077 1.00 87.88 282 ALA A CA 1
ATOM 2050 C C . ALA A 1 282 ? 3.419 5.564 5.997 1.00 87.88 282 ALA A C 1
ATOM 2052 O O . ALA A 1 282 ? 3.626 4.978 4.934 1.00 87.88 282 ALA A O 1
ATOM 2053 N N . ALA A 1 283 ? 4.105 5.262 7.105 1.00 88.06 283 ALA A N 1
ATOM 2054 C CA . ALA A 1 283 ? 5.101 4.197 7.149 1.00 88.06 283 ALA A CA 1
ATOM 2055 C C . ALA A 1 283 ? 4.472 2.806 6.974 1.00 88.06 283 ALA A C 1
ATOM 2057 O O . ALA A 1 283 ? 5.033 1.996 6.239 1.00 88.06 283 ALA A O 1
ATOM 2058 N N . ILE A 1 284 ? 3.307 2.523 7.570 1.00 88.31 284 ILE A N 1
ATOM 2059 C CA . ILE A 1 284 ? 2.576 1.254 7.374 1.00 88.31 284 ILE A CA 1
ATOM 2060 C C . ILE A 1 284 ? 2.242 1.060 5.892 1.00 88.31 284 ILE A C 1
ATOM 2062 O O . ILE A 1 284 ? 2.521 -0.001 5.326 1.00 88.31 284 ILE A O 1
ATOM 2066 N N . ALA A 1 285 ? 1.714 2.106 5.252 1.00 83.81 285 ALA A N 1
ATOM 2067 C CA . ALA A 1 285 ? 1.407 2.082 3.830 1.00 83.81 285 ALA A CA 1
ATOM 2068 C C . ALA A 1 285 ? 2.690 1.951 2.971 1.00 83.81 285 ALA A C 1
ATOM 2070 O O . ALA A 1 285 ? 2.751 1.132 2.059 1.00 83.81 285 ALA A O 1
ATOM 2071 N N . GLY A 1 286 ? 3.763 2.687 3.276 1.00 77.25 286 GLY A N 1
ATOM 2072 C CA . GLY A 1 286 ? 4.993 2.713 2.466 1.00 77.25 286 GLY A CA 1
ATOM 2073 C C . GLY A 1 286 ? 5.948 1.521 2.640 1.00 77.25 286 GLY A C 1
ATOM 2074 O O . GLY A 1 286 ? 6.723 1.200 1.740 1.00 77.25 286 GLY A O 1
ATOM 2075 N N . THR A 1 287 ? 5.920 0.828 3.778 1.00 68.44 287 THR A N 1
ATOM 2076 C CA . THR A 1 287 ? 6.801 -0.328 4.062 1.00 68.44 287 THR A CA 1
ATOM 2077 C C . THR A 1 287 ? 6.295 -1.646 3.489 1.00 68.44 287 THR A C 1
ATOM 2079 O O . THR A 1 287 ? 6.911 -2.695 3.699 1.00 68.44 287 THR A O 1
ATOM 2082 N N . CYS A 1 288 ? 5.179 -1.596 2.757 1.00 66.56 288 CYS A N 1
ATOM 2083 C CA . CYS A 1 288 ? 4.352 -2.756 2.495 1.00 66.56 288 CYS A CA 1
ATOM 2084 C C . CYS A 1 288 ? 4.119 -3.526 3.804 1.00 66.56 288 CYS A C 1
ATOM 2086 O O . CYS A 1 288 ? 4.514 -4.681 3.918 1.00 66.56 288 CYS A O 1
ATOM 2088 N N . GLY A 1 289 ? 3.501 -2.909 4.822 1.00 56.44 289 GLY A N 1
ATOM 2089 C CA . GLY A 1 289 ? 3.140 -3.609 6.071 1.00 56.44 289 GLY A CA 1
ATOM 2090 C C . GLY A 1 289 ? 2.240 -4.838 5.852 1.00 56.44 289 GLY A C 1
ATOM 2091 O O . GLY A 1 289 ? 2.099 -5.692 6.727 1.00 56.44 289 GLY A O 1
ATOM 2092 N N . THR A 1 290 ? 1.695 -4.949 4.643 1.00 58.53 290 THR A N 1
ATOM 2093 C CA . THR A 1 290 ? 0.971 -6.083 4.077 1.00 58.53 290 THR A CA 1
ATOM 2094 C C . THR A 1 290 ? 1.867 -7.224 3.571 1.00 58.53 290 THR A C 1
ATOM 2096 O O . THR A 1 290 ? 1.371 -8.322 3.342 1.00 58.53 290 THR A O 1
ATOM 2099 N N . CYS A 1 291 ? 3.170 -7.005 3.383 1.00 59.91 291 CYS A N 1
ATOM 2100 C CA . CYS A 1 291 ? 4.098 -7.949 2.761 1.00 59.91 291 CYS A CA 1
ATOM 2101 C C . CYS A 1 291 ? 4.844 -8.877 3.743 1.00 59.91 291 CYS A C 1
ATOM 2103 O O . CYS A 1 291 ? 5.331 -9.913 3.317 1.00 59.91 291 CYS A O 1
ATOM 2105 N N . HIS A 1 292 ? 5.003 -8.550 5.028 1.00 60.66 292 HIS A N 1
ATOM 2106 C CA . HIS A 1 292 ? 6.011 -9.218 5.885 1.00 60.66 292 HIS A CA 1
ATOM 2107 C C . HIS A 1 292 ? 5.464 -10.420 6.663 1.00 60.66 292 HIS A C 1
ATOM 2109 O O . HIS A 1 292 ? 4.613 -10.226 7.516 1.00 60.66 292 HIS A O 1
ATOM 2115 N N . THR A 1 293 ? 5.974 -11.639 6.438 1.00 59.53 293 THR A N 1
ATOM 2116 C CA . THR A 1 293 ? 5.495 -12.876 7.104 1.00 59.53 293 THR A CA 1
ATOM 2117 C C . THR A 1 293 ? 6.155 -13.210 8.434 1.00 59.53 293 THR A C 1
ATOM 2119 O O . THR A 1 293 ? 5.585 -13.976 9.207 1.00 59.53 293 THR A O 1
ATOM 2122 N N . ASN A 1 294 ? 7.381 -12.750 8.677 1.00 56.78 294 ASN A N 1
ATOM 2123 C CA . ASN A 1 294 ? 8.159 -13.209 9.827 1.00 56.78 294 ASN A CA 1
ATOM 2124 C C . ASN A 1 294 ? 8.234 -12.139 10.905 1.00 56.78 294 ASN A C 1
ATOM 2126 O O . ASN A 1 294 ? 8.364 -10.956 10.595 1.00 56.78 294 ASN A O 1
ATOM 2130 N N . ALA A 1 295 ? 8.229 -12.583 12.167 1.00 53.41 295 ALA A N 1
ATOM 2131 C CA . ALA A 1 295 ? 8.611 -11.742 13.291 1.00 53.41 295 ALA A CA 1
ATOM 2132 C C . ALA A 1 295 ? 9.948 -11.076 12.955 1.00 53.41 295 ALA A C 1
ATOM 2134 O O . ALA A 1 295 ? 10.939 -11.761 12.693 1.00 53.41 295 ALA A O 1
ATOM 2135 N N . LEU A 1 296 ? 9.938 -9.746 12.887 1.00 50.66 296 LEU A N 1
ATOM 2136 C CA . LEU A 1 296 ? 11.153 -8.990 12.645 1.00 50.66 296 LEU A CA 1
ATOM 2137 C C . LEU A 1 296 ? 12.056 -9.218 13.870 1.00 50.66 296 LEU A C 1
ATOM 2139 O O . LEU A 1 296 ? 11.589 -8.964 14.983 1.00 50.66 296 LEU A O 1
ATOM 2143 N N . PRO A 1 297 ? 13.273 -9.761 13.694 1.00 43.22 297 PRO A N 1
ATOM 2144 C CA . PRO A 1 297 ? 14.198 -9.970 14.802 1.00 43.22 297 PRO A CA 1
ATOM 2145 C C . PRO A 1 297 ? 14.630 -8.644 15.435 1.00 43.22 297 PRO A C 1
ATOM 2147 O O . PRO A 1 297 ? 14.644 -7.612 14.714 1.00 43.22 297 PRO A O 1
#

Foldseek 3Di:
DDDDPPPPDDDDPQDDADDDPPPVPWPADCDPLNVQLLVCLQALNPVSNVVSLVVLVVVCVVPVLRLSSLLSNLCVQLAARSQQLVCLLVVHQGPDGDPGDACVRNVVSLVSNCVRGDQLQSNLLSLLVNLLRCVVVVNCVRSVVSLVVSCVSPVLNNLLSVLLVCLVVVNLPSSLVSLQVNLCQFQVHHDDLLQPCLQVSLVCQQVSNTPDPQCHCHSQFVQNPLLSLLLNLLSCLVVVNLNNSLSSLVNSCPHPL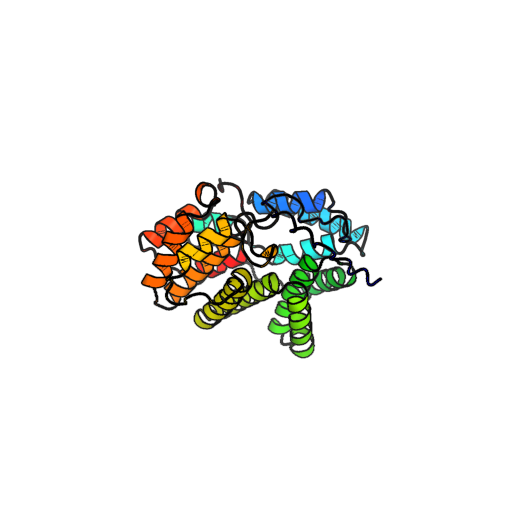LVQQQNVSSSVVSNVPDGHDSSSSSSSSRNSSRSYRHNRD

Secondary structure (DSSP, 8-state):
---------PPPP---TTS-S--TTSS----HHHHHHHHHHHTT-HHHHHHHHHHHHHHHHH-TT-HHHHHHHHHHTTSPPHHHHHHHHTTPPPPPPPS---HHHHHHHHHHHHHH---HHHHHHHHHHHHHHHHHTT-HHHHHHHHHHHHHH-HHHHHHHHHHHHHHTT-HHHHHHHHHHHHHHHHTS---TTSTTHHHHHHHHHHT-SSSGGGS--SS-TTHHHHHHHHHHHHHHHTT-HHHHHHHHHHHTTSTTGGG-TTHHHHHHHHTTPPP-HHHHHHHHHTTTTT--S---